Protein AF-A0A7S3GWE2-F1 (afdb_monomer_lite)

Organism: NCBI:txid89044

pLDDT: mean 80.28, std 21.65, range [28.97, 98.56]

InterPro domains:
  IPR007921 CHAP domain [PF05257] (100-178)
  IPR007921 CHAP domain [PS50911] (81-197)
  IPR038765 Papain-like cysteine peptidase superfamily [SSF54001] (75-182)
  IPR051705 Glutathionylspermidine Synthetase/Amidase [PTHR30094] (64-180)

Sequence (314 aa):
FDHIIFVIYRTMKFIFSTAVLSVLACSAVADDELTFAMPGVTDPSAVLYSNDMEMGAYNLSSCSGAPSCGTAMATYNGVSAKSNGKDQCTGSACGGSISTGLAYQCVELAQRYMHEKHGIAPIWHDNANMMCGSYPKGISKTSNPQPGDLWVRTSGTYGHVAVITAVHSDTVDVIEQNSSPSGRNTYTKSSAGCFLTAGGAPGPSGSCPNKGYYCGNDGLGKDANNLYYCSGSGASPSLHTDCGFTCTIMPHGQDDKCMSGTCSKVSTGNYCGDDKISGDAHTLYRCESSKPKGAKYCANGCHTASKGSNDYCN

Secondary structure (DSSP, 8-state):
-----------PPP-----------------------------TT-----S---BTTB-TTTTTTPPSTT-EEEEETTEEEE--GGGTTSS--TTEEETTEEET-HHHHHHHHHHHHH---S---S-TTTTTT---BTEEEESS--TTSEEEE--SSS-EEEEEEEE-SSEEEEE-SSS-TTSEEEEEGGG-SEEEEESS---TTT--SSSEEEETTTTS-S-TTEEEEE-STTPPPEEEEE-SSEEEPPSBTBPPEEEP---TT--SEEEETTTTS-S-TTEEEEEETTEEEEEEE-TT-EEPPPBTBPPEE-

Structure (mmCIF, N/CA/C/O backbone):
data_AF-A0A7S3GWE2-F1
#
_entry.id   AF-A0A7S3GWE2-F1
#
loop_
_atom_site.group_PDB
_atom_site.id
_atom_site.type_symbol
_atom_site.label_atom_id
_atom_site.label_alt_id
_atom_site.label_comp_id
_atom_site.label_asym_id
_atom_site.label_entity_id
_atom_site.label_seq_id
_atom_site.pdbx_PDB_ins_code
_atom_site.Cartn_x
_atom_site.Cartn_y
_atom_site.Cartn_z
_atom_site.occupancy
_atom_site.B_iso_or_equiv
_atom_site.auth_seq_id
_atom_site.auth_comp_id
_atom_site.auth_asym_id
_atom_site.auth_atom_id
_atom_site.pdbx_PDB_model_num
ATOM 1 N N . PHE A 1 1 ? -1.050 -21.013 -56.157 1.00 36.69 1 PHE A N 1
ATOM 2 C CA . PHE A 1 1 ? 0.380 -21.154 -56.468 1.00 36.69 1 PHE A CA 1
ATOM 3 C C . PHE A 1 1 ? 1.130 -20.298 -55.488 1.00 36.69 1 PHE A C 1
ATOM 5 O O . PHE A 1 1 ? 0.874 -19.104 -55.398 1.00 36.69 1 PHE A O 1
ATOM 12 N N . ASP A 1 2 ? 1.938 -20.964 -54.686 1.00 34.19 2 ASP A N 1
ATOM 13 C CA . ASP A 1 2 ? 2.298 -20.518 -53.351 1.00 34.19 2 ASP A CA 1
ATOM 14 C C . ASP A 1 2 ? 3.703 -19.923 -53.342 1.00 34.19 2 ASP A C 1
ATOM 16 O O . ASP A 1 2 ? 4.579 -20.357 -54.091 1.00 34.19 2 ASP A O 1
ATOM 20 N N . HIS A 1 3 ? 3.935 -18.958 -52.455 1.00 31.06 3 HIS A N 1
ATOM 21 C CA . HIS A 1 3 ? 5.274 -18.457 -52.168 1.00 31.06 3 HIS A CA 1
ATOM 22 C C . HIS A 1 3 ? 5.703 -18.889 -50.767 1.00 31.06 3 HIS A C 1
ATOM 24 O O . HIS A 1 3 ? 5.440 -18.213 -49.776 1.00 31.06 3 HIS A O 1
ATOM 30 N N . ILE A 1 4 ? 6.402 -20.024 -50.709 1.00 38.03 4 ILE A N 1
ATOM 31 C CA . ILE A 1 4 ? 7.190 -20.468 -49.557 1.00 38.03 4 ILE A CA 1
ATOM 32 C C . ILE A 1 4 ? 8.574 -20.872 -50.071 1.00 38.03 4 ILE A C 1
ATOM 34 O O . ILE A 1 4 ? 8.671 -21.780 -50.887 1.00 38.03 4 ILE A O 1
ATOM 38 N N . ILE A 1 5 ? 9.619 -20.210 -49.568 1.00 35.75 5 ILE A N 1
ATOM 39 C CA . ILE A 1 5 ? 11.013 -20.677 -49.421 1.00 35.75 5 ILE A CA 1
ATOM 40 C C . ILE A 1 5 ? 11.659 -19.666 -48.454 1.00 35.75 5 ILE A C 1
ATOM 42 O O . ILE A 1 5 ? 11.722 -18.476 -48.739 1.00 35.75 5 ILE A O 1
ATOM 46 N N . PHE A 1 6 ? 11.782 -20.017 -47.175 1.00 31.83 6 PHE A N 1
ATOM 47 C CA . PHE A 1 6 ? 12.938 -20.679 -46.550 1.00 31.83 6 PHE A CA 1
ATOM 48 C C . PHE A 1 6 ? 14.188 -19.794 -46.412 1.00 31.83 6 PHE A C 1
ATOM 50 O O . PHE A 1 6 ? 14.943 -19.580 -47.355 1.00 31.83 6 PHE A O 1
ATOM 57 N N . VAL A 1 7 ? 14.426 -19.348 -45.174 1.00 31.94 7 VAL A N 1
ATOM 58 C CA . VAL A 1 7 ? 15.667 -18.699 -44.729 1.00 31.94 7 VAL A CA 1
ATOM 59 C C . VAL A 1 7 ? 16.713 -19.774 -44.419 1.00 31.94 7 VAL A C 1
ATOM 61 O O . VAL A 1 7 ? 16.410 -20.748 -43.730 1.00 31.94 7 VAL A O 1
ATOM 64 N N . ILE A 1 8 ? 17.950 -19.581 -44.879 1.00 35.44 8 ILE A N 1
ATOM 65 C CA . ILE A 1 8 ? 19.098 -20.442 -44.554 1.00 35.44 8 ILE A CA 1
ATOM 66 C C . ILE A 1 8 ? 19.980 -19.730 -43.520 1.00 35.44 8 ILE A C 1
ATOM 68 O O . ILE A 1 8 ? 20.298 -18.554 -43.678 1.00 35.44 8 ILE A O 1
ATOM 72 N N . TYR A 1 9 ? 20.395 -20.448 -42.472 1.00 31.56 9 TYR A N 1
ATOM 73 C CA . TYR A 1 9 ? 21.258 -19.942 -41.399 1.00 31.56 9 TYR A CA 1
ATOM 74 C C . TYR A 1 9 ? 22.431 -20.893 -41.130 1.00 31.56 9 TYR A C 1
ATOM 76 O O . TYR A 1 9 ? 22.259 -22.110 -41.157 1.00 31.56 9 TYR A O 1
ATOM 84 N N . ARG A 1 10 ? 23.581 -20.312 -40.741 1.00 31.77 10 ARG A N 1
ATOM 85 C CA . ARG A 1 10 ? 24.871 -20.978 -40.430 1.00 31.77 10 ARG A CA 1
ATOM 86 C C . ARG A 1 10 ? 25.556 -21.601 -41.673 1.00 31.77 10 ARG A C 1
ATOM 88 O O . ARG A 1 10 ? 24.908 -21.926 -42.654 1.00 31.77 10 ARG A O 1
ATOM 95 N N . THR A 1 11 ? 26.883 -21.752 -41.730 1.00 30.94 11 THR A N 1
ATOM 96 C CA . THR A 1 11 ? 27.889 -21.726 -40.647 1.00 30.94 11 THR A CA 1
ATOM 97 C C . THR A 1 11 ? 29.192 -21.065 -41.113 1.00 30.94 11 THR A C 1
ATOM 99 O O . THR A 1 11 ? 29.721 -21.454 -42.149 1.00 30.94 11 THR A O 1
ATOM 102 N N . MET A 1 12 ? 29.774 -20.150 -40.327 1.00 31.42 12 MET A N 1
ATOM 103 C CA . MET A 1 12 ? 31.167 -19.716 -40.521 1.00 31.42 12 MET A CA 1
ATOM 104 C C . MET A 1 12 ? 32.110 -20.550 -39.648 1.00 31.42 12 MET A C 1
ATOM 106 O O . MET A 1 12 ? 31.946 -20.605 -38.431 1.00 31.42 12 MET A O 1
ATOM 110 N N . LYS A 1 13 ? 33.114 -21.180 -40.268 1.00 30.52 13 LYS A N 1
ATOM 111 C CA . LYS A 1 13 ? 34.284 -21.729 -39.570 1.00 30.52 13 LYS A CA 1
ATOM 112 C C . LYS A 1 13 ? 35.357 -20.645 -39.488 1.00 30.52 13 LYS A C 1
ATOM 114 O O . LYS A 1 13 ? 35.740 -20.107 -40.523 1.00 30.52 13 LYS A O 1
ATOM 119 N N . PHE A 1 14 ? 35.888 -20.387 -38.296 1.00 32.53 14 PHE A N 1
ATOM 120 C CA . PHE A 1 14 ? 37.182 -19.715 -38.173 1.00 32.53 14 PHE A CA 1
ATOM 121 C C . PHE A 1 14 ? 38.304 -20.709 -38.490 1.00 32.53 14 PHE A C 1
ATOM 123 O O . PHE A 1 14 ? 38.251 -21.867 -38.073 1.00 32.53 14 PHE A O 1
ATOM 130 N N . ILE A 1 15 ? 39.310 -20.252 -39.234 1.00 37.81 15 ILE A N 1
ATOM 131 C CA . ILE A 1 15 ? 40.527 -21.005 -39.548 1.00 37.81 15 ILE A CA 1
ATOM 132 C C . ILE A 1 15 ? 41.682 -20.336 -38.801 1.00 37.81 15 ILE A C 1
ATOM 134 O O . ILE A 1 15 ? 41.874 -19.127 -38.915 1.00 37.81 15 ILE A O 1
ATOM 138 N N . PHE A 1 16 ? 42.440 -21.120 -38.035 1.00 34.38 16 PHE A N 1
ATOM 139 C CA . PHE A 1 16 ? 43.694 -20.668 -37.434 1.00 34.38 16 PHE A CA 1
ATOM 140 C C . PHE A 1 16 ? 44.760 -20.471 -38.519 1.00 34.38 16 PHE A C 1
ATOM 142 O O . PHE A 1 16 ? 44.917 -21.322 -39.391 1.00 34.38 16 PHE A O 1
ATOM 149 N N . SER A 1 17 ? 45.547 -19.402 -38.404 1.00 35.12 17 SER A N 1
ATOM 150 C CA . SER A 1 17 ? 46.827 -19.265 -39.101 1.00 35.12 17 SER A CA 1
ATOM 151 C C . SER A 1 17 ? 47.869 -18.729 -38.123 1.00 35.12 17 SER A C 1
ATOM 153 O O . SER A 1 17 ? 47.639 -17.724 -37.452 1.00 35.12 17 SER A O 1
ATOM 155 N N . THR A 1 18 ? 48.987 -19.438 -37.997 1.00 37.91 18 THR A N 1
ATOM 156 C CA . THR A 1 18 ? 50.080 -19.150 -37.057 1.00 37.91 18 THR A CA 1
ATOM 157 C C . THR A 1 18 ? 51.234 -18.436 -37.758 1.00 37.91 18 THR A C 1
ATOM 159 O O . THR A 1 18 ? 51.665 -18.890 -38.816 1.00 37.91 18 THR A O 1
ATOM 162 N N . ALA A 1 19 ? 51.800 -17.398 -37.136 1.00 37.50 19 ALA A N 1
ATOM 163 C CA . ALA A 1 19 ? 53.034 -16.741 -37.578 1.00 37.50 19 ALA A CA 1
ATOM 164 C C . ALA A 1 19 ? 54.002 -16.549 -36.391 1.00 37.50 19 ALA A C 1
ATOM 166 O O . ALA A 1 19 ? 53.560 -16.362 -35.259 1.00 37.50 19 ALA A O 1
ATOM 167 N N . VAL A 1 20 ? 55.307 -16.695 -36.653 1.00 37.09 20 VAL A N 1
ATOM 168 C CA . VAL A 1 20 ? 56.388 -16.964 -35.676 1.00 37.09 20 VAL A CA 1
ATOM 169 C C . VAL A 1 20 ? 57.705 -16.382 -36.239 1.00 37.09 20 VAL A C 1
ATOM 171 O O . VAL A 1 20 ? 57.881 -16.399 -37.454 1.00 37.09 20 VAL A O 1
ATOM 174 N N . LEU A 1 21 ? 58.691 -15.884 -35.479 1.00 32.03 21 LEU A N 1
ATOM 175 C CA . LEU A 1 21 ? 58.824 -15.774 -34.014 1.00 32.03 21 LEU A CA 1
ATOM 176 C C . LEU A 1 21 ? 58.406 -14.353 -33.534 1.00 32.03 21 LEU A C 1
ATOM 178 O O . LEU A 1 21 ? 57.260 -14.018 -33.800 1.00 32.03 21 LEU A O 1
ATOM 182 N N . SER A 1 22 ? 59.145 -13.459 -32.855 1.00 34.16 22 SER A N 1
ATOM 183 C CA . SER A 1 22 ? 60.545 -13.345 -32.387 1.00 34.16 22 SER A CA 1
ATOM 184 C C . SER A 1 22 ? 60.616 -13.074 -30.868 1.00 34.16 22 SER A C 1
ATOM 186 O O . SER A 1 22 ? 59.592 -12.885 -30.216 1.00 34.16 22 SER A O 1
ATOM 188 N N . VAL A 1 23 ? 61.824 -13.077 -30.288 1.00 35.06 23 VAL A N 1
ATOM 189 C CA . VAL A 1 23 ? 62.088 -12.678 -28.891 1.00 35.06 23 VAL A CA 1
ATOM 190 C C . VAL A 1 23 ? 63.251 -11.690 -28.869 1.00 35.06 23 VAL A C 1
ATOM 192 O O . VAL A 1 23 ? 64.276 -11.941 -29.501 1.00 35.06 23 VAL A O 1
ATOM 195 N N . LEU A 1 24 ? 63.126 -10.620 -28.083 1.00 34.12 24 LEU A N 1
ATOM 196 C CA . LEU A 1 24 ? 64.266 -9.870 -27.562 1.00 34.12 24 LEU A CA 1
ATOM 197 C C . LEU A 1 24 ? 64.003 -9.574 -26.081 1.00 34.12 24 LEU A C 1
ATOM 199 O O . LEU A 1 24 ? 62.934 -9.078 -25.734 1.00 34.12 24 LEU A O 1
ATOM 203 N N . ALA A 1 25 ? 64.961 -9.899 -25.218 1.00 37.31 25 ALA A N 1
ATOM 204 C CA . ALA A 1 25 ? 64.885 -9.650 -23.783 1.00 37.31 25 ALA A CA 1
ATOM 205 C C . ALA A 1 25 ? 66.057 -8.762 -23.355 1.00 37.31 25 ALA A C 1
ATOM 207 O O . ALA A 1 25 ? 67.175 -8.941 -23.840 1.00 37.31 25 ALA A O 1
ATOM 208 N N . CYS A 1 26 ? 65.811 -7.841 -22.427 1.00 28.97 26 CYS A N 1
ATOM 209 C CA . CYS A 1 26 ? 66.858 -7.172 -21.662 1.00 28.97 26 CYS A CA 1
ATOM 210 C C . CYS A 1 26 ? 66.363 -6.916 -20.229 1.00 28.97 26 CYS A C 1
ATOM 212 O O . CYS A 1 26 ? 65.160 -6.963 -19.966 1.00 28.97 26 CYS A O 1
ATOM 214 N N . SER A 1 27 ? 67.303 -6.744 -19.305 1.00 32.72 27 SER A N 1
ATOM 215 C CA . SER A 1 27 ? 67.093 -6.927 -17.866 1.00 32.72 27 SER A CA 1
ATOM 216 C C . SER A 1 27 ? 66.437 -5.740 -17.153 1.00 32.72 27 SER A C 1
ATOM 218 O O . SER A 1 27 ? 66.438 -4.613 -17.641 1.00 32.72 27 SER A O 1
ATOM 220 N N . ALA A 1 28 ? 65.915 -6.011 -15.955 1.00 42.47 28 ALA A N 1
ATOM 221 C CA . ALA A 1 28 ? 65.334 -5.013 -15.063 1.00 42.47 28 ALA A CA 1
ATOM 222 C C . ALA A 1 28 ? 66.385 -4.119 -14.377 1.00 42.47 28 ALA A C 1
ATOM 224 O O . ALA A 1 28 ? 67.523 -4.534 -14.152 1.00 42.47 28 ALA A O 1
ATOM 225 N N . VAL A 1 29 ? 65.933 -2.938 -13.949 1.00 33.44 29 VAL A N 1
ATOM 226 C CA . VAL A 1 29 ? 66.517 -2.126 -12.869 1.00 33.44 29 VAL A CA 1
ATOM 227 C C . VAL A 1 29 ? 65.347 -1.608 -12.014 1.00 33.44 29 VAL A C 1
ATOM 229 O O . VAL A 1 29 ? 64.229 -1.511 -12.524 1.00 33.44 29 VAL A O 1
ATOM 232 N N . ALA A 1 30 ? 65.578 -1.336 -10.731 1.00 38.38 30 ALA A N 1
ATOM 233 C CA . ALA A 1 30 ? 64.580 -0.812 -9.793 1.00 38.38 30 ALA A CA 1
ATOM 234 C C . ALA A 1 30 ? 64.815 0.682 -9.491 1.00 38.38 30 ALA A C 1
ATOM 236 O O . ALA A 1 30 ? 65.892 1.180 -9.810 1.00 38.38 30 ALA A O 1
ATOM 237 N N . ASP A 1 31 ? 63.822 1.306 -8.841 1.00 37.19 31 ASP A N 1
ATOM 238 C CA . ASP A 1 31 ? 63.841 2.601 -8.127 1.00 37.19 31 ASP A CA 1
ATOM 239 C C . ASP A 1 31 ? 64.220 3.842 -8.984 1.00 37.19 31 ASP A C 1
ATOM 241 O O . ASP A 1 31 ? 65.202 3.861 -9.716 1.00 37.19 31 ASP A O 1
ATOM 245 N N . ASP A 1 32 ? 63.438 4.923 -9.028 1.00 32.28 32 ASP A N 1
ATOM 246 C CA . ASP A 1 32 ? 63.104 5.819 -7.906 1.00 32.28 32 ASP A CA 1
ATOM 247 C C . ASP A 1 32 ? 61.843 6.677 -8.227 1.00 32.28 32 ASP A C 1
ATOM 249 O O . ASP A 1 32 ? 61.269 6.577 -9.317 1.00 32.28 32 ASP A O 1
ATOM 253 N N . GLU A 1 33 ? 61.394 7.541 -7.310 1.00 47.00 33 GLU A N 1
ATOM 254 C CA . GLU A 1 33 ? 60.266 8.457 -7.540 1.00 47.00 33 GLU A CA 1
ATOM 255 C C . GLU A 1 33 ? 60.575 9.566 -8.561 1.00 47.00 33 GLU A C 1
ATOM 257 O O . GLU A 1 33 ? 61.569 10.286 -8.456 1.00 47.00 33 GLU A O 1
ATOM 262 N N . LEU A 1 34 ? 59.634 9.826 -9.482 1.00 30.20 34 LEU A N 1
ATOM 263 C CA . LEU A 1 34 ? 59.555 11.136 -10.135 1.00 30.20 34 LEU A CA 1
ATOM 264 C C . LEU A 1 34 ? 58.120 11.500 -10.539 1.00 30.20 34 LEU A C 1
ATOM 266 O O . LEU A 1 34 ? 57.594 11.076 -11.568 1.00 30.20 34 LEU A O 1
ATOM 270 N N . THR A 1 35 ? 57.476 12.334 -9.721 1.00 42.25 35 THR A N 1
ATOM 271 C CA . THR A 1 35 ? 56.152 12.898 -10.007 1.00 42.25 35 THR A CA 1
ATOM 272 C C . THR A 1 35 ? 56.231 13.914 -11.148 1.00 42.25 35 THR A C 1
ATOM 274 O O . THR A 1 35 ? 56.495 15.095 -10.914 1.00 42.25 35 THR A O 1
ATOM 277 N N . PHE A 1 36 ? 55.966 13.480 -12.382 1.00 32.09 36 PHE A N 1
ATOM 278 C CA . PHE A 1 36 ? 55.844 14.379 -13.531 1.00 32.09 36 PHE A CA 1
ATOM 279 C C . PHE A 1 36 ? 54.401 14.435 -14.046 1.00 32.09 36 PHE A C 1
ATOM 281 O O . PHE A 1 36 ? 53.937 13.555 -14.770 1.00 32.09 36 PHE A O 1
ATOM 288 N N . ALA A 1 37 ? 53.681 15.499 -13.690 1.00 41.41 37 ALA A N 1
ATOM 289 C CA . ALA A 1 37 ? 52.355 15.761 -14.236 1.00 41.41 37 ALA A CA 1
ATOM 290 C C . ALA A 1 37 ? 52.462 16.253 -15.691 1.00 41.41 37 ALA A C 1
ATOM 292 O O . ALA A 1 37 ? 53.008 17.326 -15.943 1.00 41.41 37 ALA A O 1
ATOM 293 N N . MET A 1 38 ? 51.897 15.503 -16.642 1.00 34.16 38 MET A N 1
ATOM 294 C CA . MET A 1 38 ? 51.633 15.993 -18.000 1.00 34.16 38 MET A CA 1
ATOM 295 C C . MET A 1 38 ? 50.120 16.097 -18.242 1.00 34.16 38 MET A C 1
ATOM 297 O O . MET A 1 38 ? 49.397 15.139 -17.963 1.00 34.16 38 MET A O 1
ATOM 301 N N . PRO A 1 39 ? 49.612 17.238 -18.741 1.00 43.12 39 PRO A N 1
ATOM 302 C CA . PRO A 1 39 ? 48.192 17.417 -19.011 1.00 43.12 39 PRO A CA 1
ATOM 303 C C . PRO A 1 39 ? 47.789 16.853 -20.382 1.00 43.12 39 PRO A C 1
ATOM 305 O O . PRO A 1 39 ? 48.561 16.895 -21.335 1.00 43.12 39 PRO A O 1
ATOM 308 N N . GLY A 1 40 ? 46.520 16.457 -20.515 1.00 45.56 40 GLY A N 1
ATOM 309 C CA . GLY A 1 40 ? 45.835 16.500 -21.812 1.00 45.56 40 GLY A CA 1
ATOM 310 C C . GLY A 1 40 ? 46.033 15.319 -22.767 1.00 45.56 40 GLY A C 1
ATOM 311 O O . GLY A 1 40 ? 46.256 15.541 -23.953 1.00 45.56 40 GLY A O 1
ATOM 312 N N . VAL A 1 41 ? 45.828 14.081 -22.304 1.00 35.22 41 VAL A N 1
ATOM 313 C CA . VAL A 1 41 ? 45.375 12.987 -23.188 1.00 35.22 41 VAL A CA 1
ATOM 314 C C . VAL A 1 41 ? 44.035 12.469 -22.671 1.00 35.22 41 VAL A C 1
ATOM 316 O O . VAL A 1 41 ? 43.973 11.604 -21.803 1.00 35.22 41 VAL A O 1
ATOM 319 N N . THR A 1 42 ? 42.944 13.043 -23.178 1.00 41.62 42 THR A N 1
ATOM 320 C CA . THR A 1 42 ? 41.584 12.553 -22.921 1.00 41.62 42 THR A CA 1
ATOM 321 C C . THR A 1 42 ? 41.314 11.340 -23.806 1.00 41.62 42 THR A C 1
ATOM 323 O O . THR A 1 42 ? 41.047 11.504 -24.996 1.00 41.62 42 THR A O 1
ATOM 326 N N . ASP A 1 43 ? 41.388 10.137 -23.238 1.00 38.53 43 ASP A N 1
ATOM 327 C CA . ASP A 1 43 ? 40.978 8.907 -23.920 1.00 38.53 43 ASP A CA 1
ATOM 328 C C . ASP A 1 43 ? 39.466 8.942 -24.240 1.00 38.53 43 ASP A C 1
ATOM 330 O O . ASP A 1 43 ? 38.655 8.954 -23.309 1.00 38.53 43 ASP A O 1
ATOM 334 N N . PRO A 1 44 ? 39.047 8.927 -25.524 1.00 43.41 44 PRO A N 1
ATOM 335 C CA . PRO A 1 44 ? 37.631 8.874 -25.894 1.00 43.41 44 PRO A CA 1
ATOM 336 C C . PRO A 1 44 ? 36.973 7.517 -25.587 1.00 43.41 44 PRO A C 1
ATOM 338 O O . PRO A 1 44 ? 35.753 7.395 -25.675 1.00 43.41 44 PRO A O 1
ATOM 341 N N . SER A 1 45 ? 37.769 6.495 -25.250 1.00 38.84 45 SER A N 1
ATOM 342 C CA . SER A 1 45 ? 37.312 5.138 -24.920 1.00 38.84 45 SER A CA 1
ATOM 343 C C . SER A 1 45 ? 36.756 5.033 -23.499 1.00 38.84 45 SER A C 1
ATOM 345 O O . SER A 1 45 ? 36.037 4.079 -23.194 1.00 38.84 45 SER A O 1
ATOM 347 N N . ALA A 1 46 ? 36.993 6.047 -22.658 1.00 38.41 46 ALA A N 1
ATOM 348 C CA . ALA A 1 46 ? 36.204 6.314 -21.462 1.00 38.41 46 ALA A CA 1
ATOM 349 C C . ALA A 1 46 ? 34.799 6.809 -21.855 1.00 38.41 46 ALA A C 1
ATOM 351 O O . ALA A 1 46 ? 34.396 7.933 -21.545 1.00 38.41 46 ALA A O 1
ATOM 352 N N . VAL A 1 47 ? 34.039 5.947 -22.541 1.00 37.84 47 VAL A N 1
ATOM 353 C CA . VAL A 1 47 ? 32.603 6.120 -22.748 1.00 37.84 47 VAL A CA 1
ATOM 354 C C . VAL A 1 47 ? 31.973 6.162 -21.368 1.00 37.84 47 VAL A C 1
ATOM 356 O O . VAL A 1 47 ? 31.814 5.140 -20.698 1.00 37.84 47 VAL A O 1
ATOM 359 N N . LEU A 1 48 ? 31.639 7.378 -20.943 1.00 36.34 48 LEU A N 1
ATOM 360 C CA . LEU A 1 48 ? 30.817 7.631 -19.779 1.00 36.34 48 LEU A CA 1
ATOM 361 C C . LEU A 1 48 ? 29.496 6.892 -19.999 1.00 36.34 48 LEU A C 1
ATOM 363 O O . LEU A 1 48 ? 28.623 7.373 -20.721 1.00 36.34 48 LEU A O 1
ATOM 367 N N . TYR A 1 49 ? 29.356 5.723 -19.371 1.00 34.97 49 TYR A N 1
ATOM 368 C CA . TYR A 1 49 ? 28.051 5.140 -19.096 1.00 34.97 49 TYR A CA 1
ATOM 369 C C . TYR A 1 49 ? 27.346 6.119 -18.171 1.00 34.97 49 TYR A C 1
ATOM 371 O O . TYR A 1 49 ? 27.523 6.093 -16.952 1.00 34.97 49 TYR A O 1
ATOM 379 N N . SER A 1 50 ? 26.621 7.048 -18.783 1.00 42.97 50 SER A N 1
ATOM 380 C CA . SER A 1 50 ? 25.872 8.053 -18.069 1.00 42.97 50 SER A CA 1
ATOM 381 C C . SER A 1 50 ? 24.906 7.353 -17.121 1.00 42.97 50 SER A C 1
ATOM 383 O O . SER A 1 50 ? 24.089 6.520 -17.521 1.00 42.97 50 SER A O 1
ATOM 385 N N . ASN A 1 51 ? 25.007 7.740 -15.853 1.00 44.97 51 ASN A N 1
ATOM 386 C CA . ASN A 1 51 ? 23.881 8.190 -15.035 1.00 44.97 51 ASN A CA 1
ATOM 387 C C . ASN A 1 51 ? 22.569 8.311 -15.847 1.00 44.97 51 ASN A C 1
ATOM 389 O O . ASN A 1 51 ? 22.612 8.887 -16.931 1.00 44.97 51 ASN A O 1
ATOM 393 N N . ASP A 1 52 ? 21.463 7.784 -15.300 1.00 49.56 52 ASP A N 1
ATOM 394 C CA . ASP A 1 52 ? 20.039 8.085 -15.620 1.00 49.56 52 ASP A CA 1
ATOM 395 C C . ASP A 1 52 ? 19.104 6.856 -15.550 1.00 49.56 52 ASP A C 1
ATOM 397 O O . ASP A 1 52 ? 17.893 6.973 -15.742 1.00 49.56 52 ASP A O 1
ATOM 401 N N . MET A 1 53 ? 19.599 5.682 -15.129 1.00 58.81 53 MET A N 1
ATOM 402 C CA . MET A 1 53 ? 18.736 4.725 -14.415 1.00 58.81 53 MET A CA 1
ATOM 403 C C . MET A 1 53 ? 18.440 5.248 -13.001 1.00 58.81 53 MET A C 1
ATOM 405 O O . MET A 1 53 ? 19.059 4.844 -12.016 1.00 58.81 53 MET A O 1
ATOM 409 N N . GLU A 1 54 ? 17.491 6.178 -12.931 1.00 75.56 54 GLU A N 1
ATOM 410 C CA . GLU A 1 54 ? 16.843 6.611 -11.698 1.00 75.56 54 GLU A CA 1
ATOM 411 C C . GLU A 1 54 ? 15.622 5.716 -11.423 1.00 75.56 54 GLU A C 1
ATOM 413 O O . GLU A 1 54 ? 14.662 5.696 -12.193 1.00 75.56 54 GLU A O 1
ATOM 418 N N . MET A 1 55 ? 15.655 4.984 -10.310 1.00 79.38 55 MET A N 1
ATOM 419 C CA . MET A 1 55 ? 14.504 4.287 -9.743 1.00 79.38 55 MET A CA 1
ATOM 420 C C . MET A 1 55 ? 14.024 5.069 -8.519 1.00 79.38 55 MET A C 1
ATOM 422 O O . MET A 1 55 ? 14.711 5.151 -7.498 1.00 79.38 55 MET A O 1
ATOM 426 N N . GLY A 1 56 ? 12.836 5.660 -8.612 1.00 78.19 56 GLY A N 1
ATOM 427 C CA . GLY A 1 56 ? 12.249 6.465 -7.540 1.00 78.19 56 GLY A CA 1
ATOM 428 C C . GLY A 1 56 ? 12.896 7.836 -7.428 1.00 78.19 56 GLY A C 1
ATOM 429 O O . GLY A 1 56 ? 12.566 8.703 -8.230 1.00 78.19 56 GLY A O 1
ATOM 430 N N . ALA A 1 57 ? 13.780 8.019 -6.447 1.00 77.25 57 ALA A N 1
ATOM 431 C CA . ALA A 1 57 ? 14.705 9.159 -6.336 1.00 77.25 57 ALA A CA 1
ATOM 432 C C . ALA A 1 57 ? 16.182 8.711 -6.262 1.00 77.25 57 ALA A C 1
ATOM 434 O O . ALA A 1 57 ? 17.055 9.485 -5.874 1.00 77.25 57 ALA A O 1
ATOM 435 N N . TYR A 1 58 ? 16.463 7.440 -6.567 1.00 83.25 58 TYR A N 1
ATOM 436 C CA . TYR A 1 58 ? 17.762 6.812 -6.343 1.00 83.25 58 TYR A CA 1
ATOM 437 C C . TYR A 1 58 ? 18.359 6.260 -7.640 1.00 83.25 58 TYR A C 1
ATOM 439 O O . TYR A 1 58 ? 17.650 5.824 -8.542 1.00 83.25 58 TYR A O 1
ATOM 447 N N . ASN A 1 59 ? 19.686 6.237 -7.710 1.00 78.69 59 ASN A N 1
ATOM 448 C CA . ASN A 1 59 ? 20.471 5.703 -8.820 1.00 78.69 59 ASN A CA 1
ATOM 449 C C . ASN A 1 59 ? 21.509 4.686 -8.311 1.00 78.69 59 ASN A C 1
ATOM 451 O O . ASN A 1 59 ? 21.707 4.539 -7.105 1.00 78.69 59 ASN A O 1
ATOM 455 N N . LEU A 1 60 ? 22.197 3.999 -9.226 1.00 75.94 60 L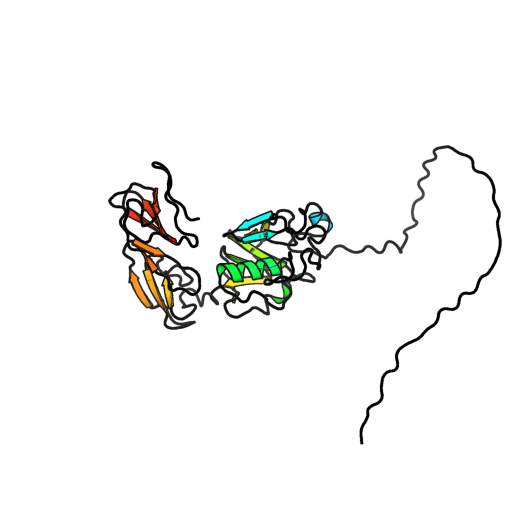EU A N 1
ATOM 456 C CA . LEU A 1 60 ? 23.074 2.865 -8.907 1.00 75.94 60 LEU A CA 1
ATOM 457 C C . LEU A 1 60 ? 24.112 3.141 -7.795 1.00 75.94 60 LEU A C 1
ATOM 459 O O . LEU A 1 60 ? 24.330 2.287 -6.939 1.00 75.94 60 LEU A O 1
ATOM 463 N N . SER A 1 61 ? 24.722 4.331 -7.760 1.00 75.94 61 SER A N 1
ATOM 464 C CA . SER A 1 61 ? 25.700 4.691 -6.721 1.00 75.94 61 SER A CA 1
ATOM 465 C C . SER A 1 61 ? 25.042 4.913 -5.355 1.00 75.94 61 SER A C 1
ATOM 467 O O . SER A 1 61 ? 25.575 4.475 -4.333 1.00 75.94 61 SER A O 1
ATOM 469 N N . SER A 1 62 ? 23.842 5.498 -5.341 1.00 80.94 62 SER A N 1
ATOM 470 C CA . SER A 1 62 ? 23.032 5.747 -4.141 1.00 80.94 62 SER A CA 1
ATOM 471 C C . SER A 1 62 ? 22.421 4.471 -3.539 1.00 80.94 62 SER A C 1
ATOM 473 O O . SER A 1 62 ? 21.987 4.480 -2.388 1.00 80.94 62 SER A O 1
ATOM 475 N N . CYS A 1 63 ? 22.396 3.367 -4.294 1.00 83.75 63 CYS A N 1
ATOM 476 C CA . CYS A 1 63 ? 21.796 2.089 -3.884 1.00 83.75 63 CYS A CA 1
ATOM 477 C C . CYS A 1 63 ? 22.815 1.043 -3.403 1.00 83.75 63 CYS A C 1
ATOM 479 O O . CYS A 1 63 ? 22.434 -0.044 -2.973 1.00 83.75 63 CYS A O 1
ATOM 481 N N . SER A 1 64 ? 24.105 1.393 -3.403 1.00 76.94 64 SER A N 1
ATOM 482 C CA . SER A 1 64 ? 25.228 0.547 -2.969 1.00 76.94 64 SER A CA 1
ATOM 483 C C . SER A 1 64 ? 25.124 0.011 -1.529 1.00 76.94 64 SER A C 1
ATOM 485 O O . SER A 1 64 ? 25.708 -1.025 -1.223 1.00 76.94 64 SER A O 1
ATOM 487 N N . GLY A 1 65 ? 24.357 0.673 -0.654 1.00 84.00 65 GLY A N 1
ATOM 488 C CA . GLY A 1 65 ? 24.089 0.240 0.724 1.00 84.00 65 GLY A CA 1
ATOM 489 C C . GLY A 1 65 ? 22.923 -0.746 0.902 1.00 84.00 65 GLY A C 1
ATOM 490 O O . GLY A 1 65 ? 22.494 -0.959 2.034 1.00 84.00 65 GLY A O 1
ATOM 491 N N . ALA A 1 66 ? 22.354 -1.299 -0.175 1.00 90.12 66 ALA A N 1
ATOM 492 C CA . ALA A 1 66 ? 21.204 -2.202 -0.094 1.00 90.12 66 ALA A CA 1
ATOM 493 C C . ALA A 1 66 ? 21.527 -3.516 0.663 1.00 90.12 66 ALA A C 1
ATOM 495 O O . ALA A 1 66 ? 22.548 -4.150 0.381 1.00 90.12 66 ALA A O 1
ATOM 496 N N . PRO A 1 67 ? 20.653 -3.988 1.579 1.00 95.44 67 PRO A N 1
ATOM 497 C CA . PRO A 1 67 ? 20.792 -5.301 2.217 1.00 95.44 67 PRO A CA 1
ATOM 498 C C . PRO A 1 67 ? 20.810 -6.459 1.207 1.00 95.44 67 PRO A C 1
ATOM 500 O O . PRO A 1 67 ? 20.399 -6.298 0.060 1.00 95.44 67 PRO A O 1
ATOM 503 N N . SER A 1 68 ? 21.203 -7.665 1.627 1.00 97.06 68 SER A N 1
ATOM 504 C CA . SER A 1 68 ? 21.154 -8.867 0.775 1.00 97.06 68 SER A CA 1
ATOM 505 C C . SER A 1 68 ? 19.767 -9.117 0.157 1.00 97.06 68 SER A C 1
ATOM 507 O O . SER A 1 68 ? 18.742 -8.804 0.763 1.00 97.06 68 SER A O 1
ATOM 509 N N . CYS A 1 69 ? 19.733 -9.715 -1.040 1.00 97.69 69 CYS A N 1
ATOM 510 C CA . CYS A 1 69 ? 18.498 -10.023 -1.772 1.00 97.69 69 CYS A CA 1
ATOM 511 C C . CYS A 1 69 ? 17.440 -10.703 -0.881 1.00 97.69 69 CYS A C 1
ATOM 513 O O . CYS A 1 69 ? 17.725 -11.699 -0.218 1.00 97.69 69 CYS A O 1
ATOM 515 N N . GLY A 1 70 ? 16.214 -10.174 -0.872 1.00 97.31 70 GLY A N 1
ATOM 516 C CA . GLY A 1 70 ? 15.085 -10.722 -0.115 1.00 97.31 70 GLY A CA 1
ATOM 517 C C . GLY A 1 70 ? 15.016 -10.335 1.365 1.00 97.31 70 GLY A C 1
ATOM 518 O O . GLY A 1 70 ? 13.970 -10.558 1.978 1.00 97.31 70 GLY A O 1
ATOM 519 N N . THR A 1 71 ? 16.056 -9.708 1.927 1.00 98.12 71 THR A N 1
ATOM 520 C CA . THR A 1 71 ? 16.023 -9.130 3.280 1.00 98.12 71 THR A CA 1
ATOM 521 C C . THR A 1 71 ? 14.946 -8.053 3.365 1.00 98.12 71 THR A C 1
ATOM 523 O O . THR A 1 71 ? 14.902 -7.153 2.527 1.00 98.12 71 THR A O 1
ATOM 526 N N . ALA A 1 72 ? 14.080 -8.130 4.377 1.00 97.38 72 ALA A N 1
ATOM 527 C CA . ALA A 1 72 ? 13.073 -7.105 4.636 1.00 97.38 72 ALA A CA 1
ATOM 528 C C . ALA A 1 72 ? 13.748 -5.800 5.090 1.00 97.38 72 ALA A C 1
ATOM 530 O O . ALA A 1 72 ? 14.555 -5.809 6.016 1.00 97.38 72 ALA A O 1
ATOM 531 N N . MET A 1 73 ? 13.410 -4.694 4.428 1.00 96.75 73 MET A N 1
ATOM 532 C CA . MET A 1 73 ? 13.938 -3.354 4.713 1.00 96.75 73 MET A CA 1
ATOM 533 C C . MET A 1 73 ? 12.914 -2.521 5.498 1.00 96.75 73 MET A C 1
ATOM 535 O O . MET A 1 73 ? 13.251 -1.837 6.461 1.00 96.75 73 MET A O 1
ATOM 539 N N . ALA A 1 74 ? 11.638 -2.629 5.115 1.00 95.88 74 ALA A N 1
ATOM 540 C CA . ALA A 1 74 ? 10.523 -1.922 5.731 1.00 95.88 74 ALA A CA 1
ATOM 541 C C . ALA A 1 74 ? 9.236 -2.753 5.671 1.00 95.88 74 ALA A C 1
ATOM 543 O O . ALA A 1 74 ? 9.107 -3.646 4.837 1.00 95.88 74 ALA A O 1
ATOM 544 N N . THR A 1 75 ? 8.260 -2.420 6.518 1.00 90.31 75 THR A N 1
ATOM 545 C CA . THR A 1 75 ? 6.945 -3.077 6.565 1.00 90.31 75 THR A CA 1
ATOM 546 C C . THR A 1 75 ? 5.836 -2.037 6.727 1.00 90.31 75 THR A C 1
ATOM 548 O O . THR A 1 75 ? 6.023 -1.027 7.416 1.00 90.31 75 THR A O 1
ATOM 551 N N . TYR A 1 76 ? 4.685 -2.296 6.101 1.00 85.62 76 TYR A N 1
ATOM 552 C CA . TYR A 1 76 ? 3.437 -1.543 6.248 1.00 85.62 76 TYR A CA 1
ATOM 553 C C . TYR A 1 76 ? 2.232 -2.486 6.099 1.00 85.62 76 TYR A C 1
ATOM 555 O O . TYR A 1 76 ? 2.205 -3.310 5.189 1.00 85.62 76 TYR A O 1
ATOM 563 N N . ASN A 1 77 ? 1.254 -2.411 7.011 1.00 80.62 77 ASN A N 1
ATOM 564 C CA . ASN A 1 77 ? 0.068 -3.291 7.053 1.00 80.62 77 ASN A CA 1
ATOM 565 C C . ASN A 1 77 ? 0.380 -4.804 6.907 1.00 80.62 77 ASN A C 1
ATOM 567 O O . ASN A 1 77 ? -0.364 -5.559 6.280 1.00 80.62 77 ASN A O 1
ATOM 571 N N . GLY A 1 78 ? 1.515 -5.245 7.463 1.00 78.00 78 GLY A N 1
ATOM 572 C CA . GLY A 1 78 ? 2.023 -6.621 7.366 1.00 78.00 78 GLY A CA 1
ATOM 573 C C . GLY A 1 78 ? 2.777 -6.958 6.070 1.00 78.00 78 GLY A C 1
ATOM 574 O O . GLY A 1 78 ? 3.462 -7.975 6.028 1.00 78.00 78 GLY A O 1
ATOM 575 N N . VAL A 1 79 ? 2.728 -6.107 5.039 1.00 88.62 79 VAL A N 1
ATOM 576 C CA . VAL A 1 79 ? 3.496 -6.290 3.796 1.00 88.62 79 VAL A CA 1
ATOM 577 C C . VAL A 1 79 ? 4.903 -5.749 3.983 1.00 88.62 79 VAL A C 1
ATOM 579 O O . VAL A 1 79 ? 5.082 -4.568 4.284 1.00 88.62 79 VAL A O 1
ATOM 582 N N . SER A 1 80 ? 5.911 -6.591 3.764 1.00 95.62 80 SER A N 1
ATOM 583 C CA . SER A 1 80 ? 7.309 -6.157 3.781 1.00 95.62 80 SER A CA 1
ATOM 584 C C . SER A 1 80 ? 7.811 -5.784 2.389 1.00 95.62 80 SER A C 1
ATOM 586 O O . SER A 1 80 ? 7.669 -6.557 1.436 1.00 95.62 80 SER A O 1
ATOM 588 N N . ALA A 1 81 ? 8.459 -4.626 2.301 1.00 98.12 81 ALA A N 1
ATOM 589 C CA . ALA A 1 81 ? 9.372 -4.276 1.228 1.00 98.12 81 ALA A CA 1
ATOM 590 C C . ALA A 1 81 ? 10.716 -4.981 1.460 1.00 98.12 81 ALA A C 1
ATOM 592 O O . ALA A 1 81 ? 11.295 -4.905 2.548 1.00 98.12 81 ALA A O 1
ATOM 593 N N . LYS A 1 82 ? 11.198 -5.691 0.442 1.00 98.19 82 LYS A N 1
ATOM 594 C CA . LYS A 1 82 ? 12.418 -6.499 0.457 1.00 98.19 82 LYS A CA 1
ATOM 595 C C . LYS A 1 82 ? 13.475 -5.924 -0.481 1.00 98.19 82 LYS A C 1
ATOM 597 O O . LYS A 1 82 ? 13.149 -5.384 -1.535 1.00 98.19 82 LYS A O 1
ATOM 602 N N . SER A 1 83 ? 14.740 -6.068 -0.104 1.00 97.88 83 SER A N 1
ATOM 603 C CA . SER A 1 83 ? 15.873 -5.608 -0.907 1.00 97.88 83 SER A CA 1
ATOM 604 C C . SER A 1 83 ? 16.001 -6.397 -2.211 1.00 97.88 83 SER A C 1
ATOM 606 O O . SER A 1 83 ? 15.934 -7.630 -2.203 1.00 97.88 83 SER A O 1
ATOM 608 N N . ASN A 1 84 ? 16.281 -5.695 -3.311 1.00 97.38 84 ASN A N 1
ATOM 609 C CA . ASN A 1 84 ? 16.702 -6.293 -4.578 1.00 97.38 84 ASN A CA 1
ATOM 610 C C . ASN A 1 84 ? 18.224 -6.593 -4.599 1.00 97.38 84 ASN A C 1
ATOM 612 O O . ASN A 1 84 ? 18.789 -6.959 -5.627 1.00 97.38 84 ASN A O 1
ATOM 616 N N . GLY A 1 85 ? 18.914 -6.460 -3.460 1.00 94.69 85 GLY A N 1
ATOM 617 C CA . GLY A 1 85 ? 20.324 -6.818 -3.296 1.00 94.69 85 GLY A CA 1
ATOM 618 C C . GLY A 1 85 ? 21.256 -6.000 -4.187 1.00 94.69 85 GLY A C 1
ATOM 619 O O . GLY A 1 85 ? 21.071 -4.801 -4.370 1.00 94.69 85 GLY A O 1
ATOM 620 N N . LYS A 1 86 ? 22.235 -6.674 -4.801 1.00 92.00 86 LYS A N 1
ATOM 621 C CA . LYS A 1 86 ? 23.139 -6.082 -5.805 1.00 92.00 86 LYS A CA 1
ATOM 622 C C . LYS A 1 86 ? 22.427 -5.523 -7.049 1.00 92.00 86 LYS A C 1
ATOM 624 O O . LYS A 1 86 ? 23.050 -4.813 -7.826 1.00 92.00 86 LYS A O 1
ATOM 629 N N . ASP A 1 87 ? 21.162 -5.888 -7.259 1.00 92.94 87 ASP A N 1
ATOM 630 C CA . ASP A 1 87 ? 20.343 -5.470 -8.397 1.00 92.94 87 ASP A CA 1
ATOM 631 C C . ASP A 1 87 ? 19.416 -4.288 -8.029 1.00 92.94 87 ASP A C 1
ATOM 633 O O . ASP A 1 87 ? 18.605 -3.861 -8.852 1.00 92.94 87 ASP A O 1
ATOM 637 N N . GLN A 1 88 ? 19.536 -3.730 -6.815 1.00 93.75 88 GLN A N 1
ATOM 638 C CA . GLN A 1 88 ? 18.821 -2.525 -6.383 1.00 93.75 88 GLN A CA 1
ATOM 639 C C . GLN A 1 88 ? 19.116 -1.341 -7.322 1.00 93.75 88 GLN A C 1
ATOM 641 O O . GLN A 1 88 ? 20.267 -1.049 -7.640 1.00 93.75 88 GLN A O 1
ATOM 646 N N . CYS A 1 89 ? 18.057 -0.647 -7.743 1.00 91.62 89 CYS A N 1
ATOM 647 C CA . CYS A 1 89 ? 18.085 0.472 -8.690 1.00 91.62 89 CYS A CA 1
ATOM 648 C C . CYS A 1 89 ? 18.503 0.083 -10.118 1.00 91.62 89 CYS A C 1
ATOM 650 O O . CYS A 1 89 ? 18.989 0.911 -10.886 1.00 91.62 89 CYS A O 1
ATOM 652 N N . THR A 1 90 ? 18.257 -1.176 -10.499 1.00 90.38 90 THR A N 1
ATOM 653 C CA . THR A 1 90 ? 18.439 -1.692 -11.867 1.00 90.38 90 THR A CA 1
ATOM 654 C C . THR A 1 90 ? 17.127 -2.229 -12.446 1.00 90.38 90 THR A C 1
ATOM 656 O O . THR A 1 90 ? 16.153 -2.439 -11.724 1.00 90.38 90 THR A O 1
ATOM 659 N N . GLY A 1 91 ? 17.099 -2.516 -13.751 1.00 89.31 91 GLY A N 1
ATOM 660 C CA . GLY A 1 91 ? 15.999 -3.253 -14.390 1.00 89.31 91 GLY A CA 1
ATOM 661 C C . GLY A 1 91 ? 15.974 -4.762 -14.081 1.00 89.31 91 GLY A C 1
ATOM 662 O O . GLY A 1 91 ? 15.106 -5.466 -14.592 1.00 89.31 91 GLY A O 1
ATOM 663 N N . SER A 1 92 ? 16.910 -5.271 -13.270 1.00 92.62 92 SER A N 1
ATOM 664 C CA . SER A 1 92 ? 17.052 -6.693 -12.923 1.00 92.62 92 SER A CA 1
ATOM 665 C C . SER A 1 92 ? 16.284 -7.067 -11.647 1.00 92.62 92 SER A C 1
ATOM 667 O O . SER A 1 92 ? 15.819 -6.206 -10.898 1.00 92.62 92 SER A O 1
ATOM 669 N N . ALA A 1 93 ? 16.130 -8.367 -11.395 1.00 96.00 93 ALA A N 1
ATOM 670 C CA . ALA A 1 93 ? 15.337 -8.911 -10.294 1.00 96.00 93 ALA A CA 1
ATOM 671 C C . ALA A 1 93 ? 16.095 -10.065 -9.617 1.00 96.00 93 ALA A C 1
ATOM 673 O O . ALA A 1 93 ? 16.246 -11.1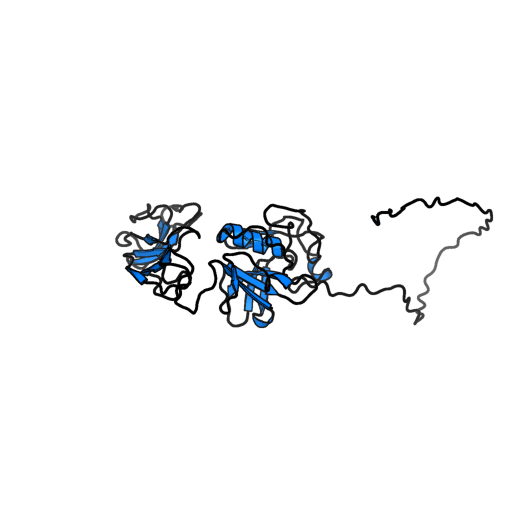39 -10.201 1.00 96.00 93 ALA A O 1
ATOM 674 N N . CYS A 1 94 ? 16.608 -9.841 -8.404 1.00 96.88 94 CYS A N 1
ATOM 675 C CA . CYS A 1 94 ? 17.549 -10.763 -7.755 1.00 96.88 94 CYS A CA 1
ATOM 676 C C . CYS A 1 94 ? 16.923 -12.094 -7.294 1.00 96.88 94 CYS A C 1
ATOM 678 O O . CYS A 1 94 ? 17.634 -13.081 -7.115 1.00 96.88 94 CYS A O 1
ATOM 680 N N . GLY A 1 95 ? 15.602 -12.123 -7.092 1.00 95.00 95 GLY A N 1
ATOM 681 C CA . GLY A 1 95 ? 14.820 -13.282 -6.656 1.00 95.00 95 GLY A CA 1
ATOM 682 C C . GLY A 1 95 ? 14.048 -13.989 -7.777 1.00 95.00 95 GLY A C 1
ATOM 683 O O . GLY A 1 95 ? 13.329 -14.945 -7.495 1.00 95.00 95 GLY A O 1
ATOM 684 N N . GLY A 1 96 ? 14.176 -13.543 -9.032 1.00 95.81 96 GLY A N 1
ATOM 685 C CA . GLY A 1 96 ? 13.488 -14.142 -10.180 1.00 95.81 96 GLY A CA 1
ATOM 686 C C . GLY A 1 96 ? 11.983 -13.846 -10.235 1.00 95.81 96 GLY A C 1
ATOM 687 O O . GLY A 1 96 ? 11.516 -12.832 -9.722 1.00 95.81 96 GLY A O 1
ATOM 688 N N . SER A 1 97 ? 11.219 -14.713 -10.904 1.00 96.62 97 SER A N 1
ATOM 689 C CA . SER A 1 97 ? 9.763 -14.567 -11.053 1.00 96.62 97 SER A CA 1
ATOM 690 C C . SER A 1 97 ? 9.010 -15.307 -9.945 1.00 96.62 97 SER A C 1
ATOM 692 O O . SER A 1 97 ? 9.284 -16.479 -9.685 1.00 96.62 97 SER A O 1
ATOM 694 N N . ILE A 1 98 ? 8.049 -14.628 -9.319 1.00 95.38 98 ILE A N 1
ATOM 695 C CA . ILE A 1 98 ? 7.154 -15.148 -8.280 1.00 95.38 98 ILE A CA 1
ATOM 696 C C . ILE A 1 98 ? 5.691 -14.812 -8.613 1.00 95.38 98 ILE A C 1
ATOM 698 O O . ILE A 1 98 ? 5.403 -14.083 -9.562 1.00 95.38 98 ILE A O 1
ATOM 702 N N . SER A 1 99 ? 4.744 -15.325 -7.823 1.00 95.50 99 SER A N 1
ATOM 703 C CA . SER A 1 99 ? 3.297 -15.143 -8.039 1.00 95.50 99 SER A CA 1
ATOM 704 C C . SER A 1 99 ? 2.827 -13.683 -8.095 1.00 95.50 99 SER A C 1
ATOM 706 O O . SER A 1 99 ? 1.764 -13.428 -8.653 1.00 95.50 99 SER A O 1
ATOM 708 N N . THR A 1 100 ? 3.605 -12.749 -7.541 1.00 95.38 100 THR A N 1
ATOM 709 C CA . THR A 1 100 ? 3.330 -11.303 -7.479 1.00 95.38 100 THR A CA 1
ATOM 710 C C . THR A 1 100 ? 4.265 -10.446 -8.341 1.00 95.38 100 THR A C 1
ATOM 712 O O . THR A 1 100 ? 4.291 -9.226 -8.185 1.00 95.38 100 THR A O 1
ATOM 715 N N . GLY A 1 101 ? 5.042 -11.048 -9.251 1.00 95.88 101 GLY A N 1
ATOM 716 C CA . GLY A 1 101 ? 5.895 -10.340 -10.213 1.00 95.88 101 GLY A CA 1
ATOM 717 C C . GLY A 1 101 ? 7.374 -10.715 -10.126 1.00 95.88 101 GLY A C 1
ATOM 718 O O . GLY A 1 101 ? 7.728 -11.834 -9.762 1.00 95.88 101 GLY A O 1
ATOM 719 N N . LEU A 1 102 ? 8.253 -9.778 -10.486 1.00 97.00 102 LEU A N 1
ATOM 720 C CA . LEU A 1 102 ? 9.704 -9.973 -10.458 1.00 97.00 102 LEU A CA 1
ATOM 721 C C . LEU A 1 102 ? 10.287 -9.569 -9.094 1.00 97.00 102 LEU A C 1
ATOM 723 O O . LEU A 1 102 ? 10.357 -8.387 -8.757 1.00 97.00 102 LEU A O 1
ATOM 727 N N . ALA A 1 103 ? 10.719 -10.549 -8.304 1.00 96.69 103 ALA A N 1
ATOM 728 C CA . ALA A 1 103 ? 11.301 -10.352 -6.981 1.00 96.69 103 ALA A CA 1
ATOM 729 C C . ALA A 1 103 ? 12.705 -9.707 -7.079 1.00 96.69 103 ALA A C 1
ATOM 731 O O . ALA A 1 103 ? 13.593 -10.281 -7.701 1.00 96.69 103 ALA A O 1
ATOM 732 N N . TYR A 1 104 ? 13.006 -8.548 -6.489 1.00 97.25 104 TYR A N 1
ATOM 733 C CA . TYR A 1 104 ? 12.170 -7.681 -5.649 1.00 97.25 104 TYR A CA 1
ATOM 734 C C . TYR A 1 104 ? 12.123 -6.270 -6.240 1.00 97.25 104 TYR A C 1
ATOM 736 O O . TYR A 1 104 ? 12.752 -5.337 -5.748 1.00 97.25 104 TYR A O 1
ATOM 744 N N . GLN A 1 105 ? 11.386 -6.125 -7.340 1.00 97.06 105 GLN A N 1
ATOM 745 C CA . GLN A 1 105 ? 11.195 -4.854 -8.035 1.00 97.06 105 GLN A CA 1
ATOM 746 C C . GLN A 1 105 ? 10.095 -3.993 -7.396 1.00 97.06 105 GLN A C 1
ATOM 748 O O . GLN A 1 105 ? 9.311 -4.453 -6.565 1.00 97.06 105 GLN A O 1
ATOM 753 N N . CYS A 1 106 ? 10.028 -2.722 -7.791 1.00 97.75 106 CYS A N 1
ATOM 754 C CA . CYS A 1 106 ? 9.012 -1.775 -7.332 1.00 97.75 106 CYS A CA 1
ATOM 755 C C . CYS A 1 106 ? 7.585 -2.230 -7.686 1.00 97.75 106 CYS A C 1
ATOM 757 O O . CYS A 1 106 ? 6.717 -2.283 -6.814 1.00 97.75 106 CYS A O 1
ATOM 759 N N . VAL A 1 107 ? 7.378 -2.666 -8.934 1.00 97.94 107 VAL A N 1
ATOM 760 C CA . VAL A 1 107 ? 6.100 -3.214 -9.421 1.00 97.94 107 VAL A CA 1
ATOM 761 C C . VAL A 1 107 ? 5.688 -4.464 -8.629 1.00 97.94 107 VAL A C 1
ATOM 763 O O . VAL A 1 107 ? 4.520 -4.599 -8.283 1.00 97.94 107 VAL A O 1
ATOM 766 N N . GLU A 1 108 ? 6.633 -5.327 -8.236 1.00 98.19 108 GLU A N 1
ATOM 767 C CA . GLU A 1 108 ? 6.348 -6.511 -7.407 1.00 98.19 108 GLU A CA 1
ATOM 768 C C . GLU A 1 108 ? 5.757 -6.129 -6.042 1.00 98.19 108 GLU A C 1
ATOM 770 O O . GLU A 1 108 ? 4.751 -6.710 -5.639 1.00 98.19 108 GLU A O 1
ATOM 775 N N . LEU A 1 109 ? 6.300 -5.107 -5.363 1.00 98.50 109 LEU A N 1
ATOM 776 C CA . LEU A 1 109 ? 5.717 -4.625 -4.104 1.00 98.50 109 LEU A CA 1
ATOM 777 C C . LEU A 1 109 ? 4.300 -4.090 -4.311 1.00 98.50 109 LEU A C 1
ATOM 779 O O . LEU A 1 109 ? 3.411 -4.409 -3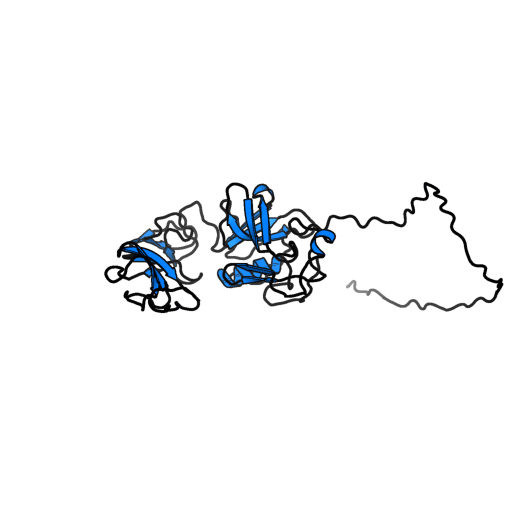.526 1.00 98.50 109 LEU A O 1
ATOM 783 N N . ALA A 1 110 ? 4.097 -3.270 -5.344 1.00 98.00 110 ALA A N 1
ATOM 784 C CA . ALA A 1 110 ? 2.810 -2.645 -5.624 1.00 98.00 110 ALA A CA 1
ATOM 785 C C . ALA A 1 110 ? 1.724 -3.692 -5.918 1.00 98.00 110 ALA A C 1
ATOM 787 O O . ALA A 1 110 ? 0.646 -3.659 -5.322 1.00 98.00 110 ALA A O 1
ATOM 788 N N . GLN A 1 111 ? 2.041 -4.669 -6.771 1.00 97.50 111 GLN A N 1
ATOM 789 C CA . GLN A 1 111 ? 1.169 -5.798 -7.093 1.00 97.50 111 GLN A CA 1
ATOM 790 C C . GLN A 1 111 ? 0.887 -6.666 -5.865 1.00 97.50 111 GLN A C 1
ATOM 792 O O . GLN A 1 111 ? -0.272 -6.972 -5.590 1.00 97.50 111 GLN A O 1
ATOM 797 N N . ARG A 1 112 ? 1.921 -7.034 -5.093 1.00 97.38 112 ARG A N 1
ATOM 798 C CA . ARG A 1 112 ? 1.769 -7.845 -3.879 1.00 97.38 112 ARG A CA 1
ATOM 799 C C . ARG A 1 112 ? 0.938 -7.143 -2.817 1.00 97.38 112 ARG A C 1
ATOM 801 O O . ARG A 1 112 ? 0.044 -7.767 -2.261 1.00 97.38 112 ARG A O 1
ATOM 808 N N . TYR A 1 113 ? 1.182 -5.858 -2.564 1.00 95.62 113 TYR A N 1
ATOM 809 C CA . TYR A 1 113 ? 0.395 -5.076 -1.613 1.00 95.62 113 TYR A CA 1
ATOM 810 C C . TYR A 1 113 ? -1.082 -5.026 -2.029 1.00 95.62 113 TYR A C 1
ATOM 812 O O . TYR A 1 113 ? -1.967 -5.350 -1.235 1.00 95.62 113 TYR A O 1
ATOM 820 N N . MET A 1 114 ? -1.351 -4.701 -3.297 1.00 92.19 114 MET A N 1
ATOM 821 C CA . MET A 1 114 ? -2.717 -4.620 -3.820 1.00 92.19 114 MET A CA 1
ATOM 822 C C . MET A 1 114 ? -3.424 -5.981 -3.880 1.00 92.19 114 MET A C 1
ATOM 824 O O . MET A 1 114 ? -4.635 -6.056 -3.664 1.00 92.19 114 MET A O 1
ATOM 828 N N . HIS A 1 115 ? -2.687 -7.070 -4.092 1.00 90.19 115 HIS A N 1
ATOM 829 C CA . HIS A 1 115 ? -3.214 -8.426 -3.979 1.00 90.19 115 HIS A CA 1
ATOM 830 C C . HIS A 1 115 ? -3.535 -8.794 -2.520 1.00 90.19 115 HIS A C 1
ATOM 832 O O . HIS A 1 115 ? -4.672 -9.140 -2.209 1.00 90.19 115 HIS A O 1
ATOM 838 N N . GLU A 1 116 ? -2.564 -8.659 -1.610 1.00 83.81 116 GLU A N 1
ATOM 839 C CA . GLU A 1 116 ? -2.690 -9.055 -0.202 1.00 83.81 116 GLU A CA 1
ATOM 840 C C . GLU A 1 116 ? -3.729 -8.250 0.592 1.00 83.81 116 GLU A C 1
ATOM 842 O O . GLU A 1 116 ? -4.249 -8.771 1.579 1.00 83.81 116 GLU A O 1
ATOM 847 N N . LYS A 1 117 ? -3.978 -6.978 0.243 1.00 81.50 117 LYS A N 1
ATOM 848 C CA . LYS A 1 117 ? -4.875 -6.090 1.016 1.00 81.50 117 LYS A CA 1
ATOM 849 C C . LYS A 1 117 ? -6.190 -5.761 0.317 1.00 81.50 117 LYS A C 1
ATOM 851 O O . LYS A 1 117 ? -7.165 -5.465 1.001 1.00 81.50 117 LYS A O 1
ATOM 856 N N . HIS A 1 118 ? -6.243 -5.860 -1.011 1.00 76.38 118 HIS A N 1
ATOM 857 C CA . HIS A 1 118 ? -7.416 -5.467 -1.800 1.00 76.38 118 HIS A CA 1
ATOM 858 C C . HIS A 1 118 ? -7.870 -6.545 -2.805 1.00 76.38 118 HIS A C 1
ATOM 860 O O . HIS A 1 118 ? -8.750 -6.294 -3.624 1.00 76.38 118 HIS A O 1
ATOM 866 N N . GLY A 1 119 ? -7.297 -7.757 -2.769 1.00 77.31 119 GLY A N 1
ATOM 867 C CA . GLY A 1 119 ? -7.719 -8.885 -3.613 1.00 77.31 119 GLY A CA 1
ATOM 868 C C . GLY A 1 119 ? -7.534 -8.665 -5.121 1.00 77.31 119 GLY A C 1
ATOM 869 O O . GLY A 1 119 ? -8.125 -9.382 -5.928 1.00 77.31 119 GLY A O 1
ATOM 870 N N . ILE A 1 120 ? -6.738 -7.666 -5.510 1.00 85.00 120 ILE A N 1
ATOM 871 C CA . ILE A 1 120 ? -6.476 -7.309 -6.907 1.00 85.00 120 ILE A CA 1
ATOM 872 C C . ILE A 1 120 ? -5.673 -8.429 -7.589 1.00 85.00 120 ILE A C 1
ATOM 874 O O . ILE A 1 120 ? -4.990 -9.213 -6.927 1.00 85.00 120 ILE A O 1
ATOM 878 N N . ALA A 1 121 ? -5.742 -8.521 -8.920 1.00 86.50 121 ALA A N 1
ATOM 879 C CA . ALA A 1 121 ? -4.909 -9.447 -9.687 1.00 86.50 121 ALA A CA 1
ATOM 880 C C . ALA A 1 121 ? -3.413 -9.273 -9.320 1.00 86.50 121 ALA A C 1
ATOM 882 O O . ALA A 1 121 ? -2.936 -8.137 -9.293 1.00 86.50 121 ALA A O 1
ATOM 883 N N . PRO A 1 122 ? -2.659 -10.356 -9.045 1.00 89.25 122 PRO A N 1
ATOM 884 C CA . PRO A 1 122 ? -1.285 -10.255 -8.547 1.00 89.25 122 PRO A CA 1
ATOM 885 C C . PRO A 1 122 ? -0.240 -9.969 -9.638 1.00 89.25 122 PRO A C 1
ATOM 887 O O . PRO A 1 122 ? 0.924 -9.763 -9.314 1.00 89.25 122 PRO A O 1
ATOM 890 N N . ILE A 1 123 ? -0.635 -9.954 -10.916 1.00 94.12 123 ILE A N 1
ATOM 891 C CA . ILE A 1 123 ? 0.223 -9.612 -12.057 1.00 94.12 123 ILE A CA 1
ATOM 892 C C . ILE A 1 123 ? -0.505 -8.588 -12.932 1.00 94.12 123 ILE A C 1
ATOM 894 O O . ILE A 1 123 ? -1.639 -8.808 -13.358 1.00 94.12 123 ILE A O 1
ATOM 898 N N . TRP A 1 124 ? 0.147 -7.452 -13.150 1.00 90.88 124 TRP A N 1
ATOM 899 C CA . TRP A 1 124 ? -0.223 -6.341 -14.017 1.00 90.88 124 TRP A CA 1
ATOM 900 C C . TRP A 1 124 ? 0.931 -6.289 -15.036 1.00 90.88 124 TRP A C 1
ATOM 902 O O . TRP A 1 124 ? 2.091 -6.189 -14.643 1.00 90.88 124 TRP A O 1
ATOM 912 N N . HIS A 1 125 ? 0.671 -6.476 -16.330 1.00 80.31 125 HIS A N 1
ATOM 913 C CA . HIS A 1 125 ? 1.724 -6.813 -17.307 1.00 80.31 125 HIS A CA 1
ATOM 914 C C . HIS A 1 125 ? 2.517 -5.589 -17.817 1.00 80.31 125 HIS A C 1
ATOM 916 O O . HIS A 1 125 ? 2.779 -5.458 -19.011 1.00 80.31 125 HIS A O 1
ATOM 922 N N . ASP A 1 126 ? 2.907 -4.700 -16.902 1.00 85.25 126 ASP A N 1
ATOM 923 C CA . ASP A 1 126 ? 3.322 -3.329 -17.182 1.00 85.25 126 ASP A CA 1
ATOM 924 C C . ASP A 1 126 ? 4.543 -2.884 -16.355 1.00 85.25 126 ASP A C 1
ATOM 926 O O . ASP A 1 126 ? 4.730 -3.278 -15.204 1.00 85.25 126 ASP A O 1
ATOM 930 N N . ASN A 1 127 ? 5.354 -1.992 -16.932 1.00 93.06 127 ASN A N 1
ATOM 931 C CA . ASN A 1 127 ? 6.353 -1.218 -16.189 1.00 93.06 127 ASN A CA 1
ATOM 932 C C . ASN A 1 127 ? 5.661 -0.131 -15.349 1.00 93.06 127 ASN A C 1
ATOM 934 O O . ASN A 1 127 ? 4.567 0.322 -15.692 1.00 93.06 127 ASN A O 1
ATOM 938 N N . ALA A 1 128 ? 6.320 0.373 -14.302 1.00 95.69 128 ALA A N 1
ATOM 939 C CA . ALA A 1 128 ? 5.740 1.396 -13.430 1.00 95.69 128 ALA A CA 1
ATOM 940 C C . ALA A 1 128 ? 5.335 2.683 -14.176 1.00 95.69 128 ALA A C 1
ATOM 942 O O . ALA A 1 128 ? 4.288 3.259 -13.884 1.00 95.69 128 ALA A O 1
ATOM 943 N N . ASN A 1 129 ? 6.080 3.091 -15.210 1.00 94.31 129 ASN A N 1
ATOM 944 C CA . ASN A 1 129 ? 5.693 4.220 -16.064 1.00 94.31 129 ASN A CA 1
ATOM 945 C C . ASN A 1 129 ? 4.434 3.974 -16.918 1.00 94.31 129 ASN A C 1
ATOM 947 O O . ASN A 1 129 ? 3.780 4.938 -17.316 1.00 94.31 129 ASN A O 1
ATOM 951 N N . MET A 1 130 ? 4.048 2.716 -17.145 1.00 94.94 130 MET A N 1
ATOM 952 C CA . MET A 1 130 ? 2.818 2.339 -17.849 1.00 94.94 130 MET A CA 1
ATOM 953 C C . MET A 1 130 ? 1.630 2.114 -16.898 1.00 94.94 130 MET A C 1
ATOM 955 O O . MET A 1 130 ? 0.487 2.198 -17.345 1.00 94.94 130 MET A O 1
ATOM 959 N N . MET A 1 131 ? 1.855 1.962 -15.584 1.00 95.38 131 MET A N 1
ATOM 960 C CA . MET A 1 131 ? 0.786 1.758 -14.585 1.00 95.38 131 MET A CA 1
ATOM 961 C C . MET A 1 131 ? -0.228 2.917 -14.506 1.00 95.38 131 MET A C 1
ATOM 963 O O . MET A 1 131 ? -1.352 2.725 -14.058 1.00 95.38 131 MET A O 1
ATOM 967 N N . CYS A 1 132 ? 0.109 4.123 -14.978 1.00 94.62 132 CYS A N 1
ATOM 968 C CA . CYS A 1 132 ? -0.861 5.222 -15.110 1.00 94.62 132 CYS A CA 1
ATOM 969 C C . CYS A 1 132 ? -1.724 5.151 -16.389 1.00 94.62 132 CYS A C 1
ATOM 971 O O . CYS A 1 132 ? -2.634 5.969 -16.547 1.00 94.62 132 CYS A O 1
ATOM 973 N N . GLY A 1 133 ? -1.453 4.228 -17.311 1.00 90.56 133 GLY A N 1
ATOM 974 C CA . GLY A 1 133 ? -2.255 3.959 -18.512 1.00 90.56 133 GLY A CA 1
ATOM 975 C C . GLY A 1 133 ? -2.943 2.590 -18.492 1.00 90.56 133 GLY A C 1
ATOM 976 O O . GLY A 1 133 ? -4.049 2.468 -19.012 1.00 90.56 133 GLY A O 1
ATOM 977 N N . SER A 1 134 ? -2.319 1.596 -17.857 1.00 91.06 134 SER A N 1
ATOM 978 C CA . SER A 1 134 ? -2.788 0.213 -17.754 1.00 91.06 134 SER A CA 1
ATOM 979 C C . SER A 1 134 ? -2.800 -0.244 -16.293 1.00 91.06 134 SER A C 1
ATOM 981 O O . SER A 1 134 ? -1.798 -0.141 -15.589 1.00 91.06 134 SER A O 1
ATOM 983 N N . TYR A 1 135 ? -3.951 -0.723 -15.820 1.00 90.81 135 TYR A N 1
ATOM 984 C CA . TYR A 1 135 ? -4.136 -1.290 -14.483 1.00 90.81 135 TYR A CA 1
ATOM 985 C C . TYR A 1 135 ? -5.365 -2.218 -14.462 1.00 90.81 135 TYR A C 1
ATOM 987 O O . TYR A 1 135 ? -6.297 -2.027 -15.251 1.00 90.81 135 TYR A O 1
ATOM 995 N N . PRO A 1 136 ? -5.400 -3.246 -13.593 1.00 87.75 136 PRO A N 1
ATOM 996 C CA . PRO A 1 136 ? -6.480 -4.229 -13.574 1.00 87.75 136 PRO A CA 1
ATOM 997 C C . PRO A 1 136 ? -7.786 -3.676 -12.987 1.00 87.75 136 PRO A C 1
ATOM 999 O O . PRO A 1 136 ? -7.819 -2.671 -12.273 1.00 87.75 136 PRO A O 1
ATOM 1002 N N . LYS A 1 137 ? -8.887 -4.401 -13.229 1.00 80.06 137 LYS A N 1
ATOM 1003 C CA . LYS A 1 137 ? -10.185 -4.128 -12.595 1.00 80.06 137 LYS A CA 1
ATOM 1004 C C . LYS A 1 137 ? -10.039 -4.099 -11.068 1.00 80.06 137 LYS A C 1
ATOM 1006 O O . LYS A 1 137 ? -9.460 -5.008 -10.481 1.00 80.06 137 LYS A O 1
ATOM 1011 N N . GLY A 1 138 ? -10.627 -3.079 -10.446 1.00 76.50 138 GLY A N 1
ATOM 1012 C CA . GLY A 1 138 ? -10.541 -2.825 -9.005 1.00 76.50 138 GLY A CA 1
ATOM 1013 C C . GLY A 1 138 ? -9.512 -1.753 -8.641 1.00 76.50 138 GLY A C 1
ATOM 1014 O O . GLY A 1 138 ? -9.610 -1.197 -7.553 1.00 76.50 138 GLY A O 1
ATOM 1015 N N . ILE A 1 139 ? -8.605 -1.402 -9.558 1.00 86.44 139 ILE A N 1
ATOM 1016 C CA . ILE A 1 139 ? -7.727 -0.231 -9.455 1.00 86.44 139 ILE A CA 1
ATOM 1017 C C . ILE A 1 139 ? -8.337 0.957 -10.209 1.00 86.44 139 ILE A C 1
ATOM 1019 O O . ILE A 1 139 ? -9.120 0.792 -11.149 1.00 86.44 139 ILE A O 1
ATOM 1023 N N . SER A 1 140 ? -7.985 2.169 -9.791 1.00 86.69 140 SER A N 1
ATOM 1024 C CA . SER A 1 140 ? -8.346 3.425 -10.448 1.00 86.69 140 SER A CA 1
ATOM 1025 C C . SER A 1 140 ? -7.321 4.527 -10.167 1.00 86.69 140 SER A C 1
ATOM 1027 O O . SER A 1 140 ? -6.406 4.332 -9.372 1.00 86.69 140 SER A O 1
ATOM 1029 N N . LYS A 1 141 ? -7.508 5.709 -10.769 1.00 89.94 141 LYS A N 1
ATOM 1030 C CA . LYS A 1 141 ? -6.790 6.933 -10.387 1.00 89.94 141 LYS A CA 1
ATOM 1031 C C . LYS A 1 141 ? -7.544 7.711 -9.311 1.00 89.94 141 LYS A C 1
ATOM 1033 O O . LYS A 1 141 ? -8.761 7.854 -9.404 1.00 89.94 141 LYS A O 1
ATOM 1038 N N . THR A 1 142 ? -6.807 8.315 -8.382 1.00 84.75 142 THR A N 1
ATOM 1039 C CA . THR A 1 142 ? -7.328 9.296 -7.413 1.00 84.75 142 THR A CA 1
ATOM 1040 C C . THR A 1 142 ? -6.568 10.625 -7.499 1.00 84.75 142 THR A C 1
ATOM 1042 O O . THR A 1 142 ? -5.387 10.654 -7.843 1.00 84.75 142 THR A O 1
ATOM 1045 N N . SER A 1 143 ? -7.240 11.739 -7.189 1.00 85.88 143 SER A N 1
ATOM 1046 C CA . SER A 1 143 ? -6.601 13.036 -6.900 1.00 85.88 143 SER A CA 1
ATOM 1047 C C . SER A 1 143 ? -6.274 13.213 -5.415 1.00 85.88 143 SER A C 1
ATOM 1049 O O . SER A 1 143 ? -5.487 14.083 -5.051 1.00 85.88 143 SER A O 1
ATOM 1051 N N . ASN A 1 144 ? -6.900 12.399 -4.562 1.00 83.25 144 ASN A N 1
ATOM 1052 C CA . ASN A 1 144 ? -6.885 12.505 -3.111 1.00 83.25 144 ASN A CA 1
ATOM 1053 C C . ASN A 1 144 ? -6.248 11.217 -2.561 1.00 83.25 144 ASN A C 1
ATOM 1055 O O . ASN A 1 144 ? -6.986 10.305 -2.182 1.00 83.25 144 ASN A O 1
ATOM 1059 N N . PRO A 1 145 ? -4.908 11.087 -2.603 1.00 88.12 145 PRO A N 1
ATOM 1060 C CA . PRO A 1 145 ? -4.230 9.877 -2.158 1.00 88.12 145 PRO A CA 1
ATOM 1061 C C . PRO A 1 145 ? -4.375 9.660 -0.652 1.00 88.12 145 PRO A C 1
ATOM 1063 O O . PRO A 1 145 ? -4.414 10.619 0.123 1.00 88.12 145 PRO A O 1
ATOM 1066 N N . GLN A 1 146 ? -4.393 8.394 -0.248 1.00 86.00 146 GLN A N 1
ATOM 1067 C CA . GLN A 1 146 ? -4.497 7.936 1.135 1.00 86.00 146 GLN A CA 1
ATOM 1068 C C . GLN A 1 146 ? -3.426 6.873 1.454 1.00 86.00 146 GLN A C 1
ATOM 1070 O O . GLN A 1 146 ? -2.853 6.273 0.543 1.00 86.00 146 GLN A O 1
ATOM 1075 N N . PRO A 1 147 ? -3.123 6.608 2.739 1.00 88.50 147 PRO A N 1
ATOM 1076 C CA . PRO A 1 147 ? -2.292 5.470 3.128 1.00 88.50 147 PRO A CA 1
ATOM 1077 C C . PRO A 1 147 ? -2.883 4.143 2.622 1.00 88.50 147 PRO A C 1
ATOM 1079 O O . PRO A 1 147 ? -4.034 3.826 2.910 1.00 88.50 147 PRO A O 1
ATOM 1082 N N . GLY A 1 148 ? -2.092 3.381 1.866 1.00 87.75 148 GLY A N 1
ATOM 1083 C CA . GLY A 1 148 ? -2.510 2.193 1.114 1.00 87.75 148 GLY A CA 1
ATOM 1084 C C . GLY A 1 148 ? -2.535 2.384 -0.408 1.00 87.75 148 GLY A C 1
ATOM 1085 O O . GLY A 1 148 ? -2.379 1.402 -1.130 1.00 87.75 148 GLY A O 1
ATOM 1086 N N . ASP A 1 149 ? -2.649 3.620 -0.901 1.00 95.62 149 ASP A N 1
ATOM 1087 C CA . ASP A 1 149 ? -2.575 3.919 -2.336 1.00 95.62 149 ASP A CA 1
ATOM 1088 C C . ASP A 1 149 ? -1.148 3.769 -2.888 1.00 95.62 149 ASP A C 1
ATOM 1090 O O . ASP A 1 149 ? -0.160 3.752 -2.150 1.00 95.62 149 ASP A O 1
ATOM 1094 N N . LEU A 1 150 ? -1.020 3.712 -4.213 1.00 98.06 150 LEU A N 1
ATOM 1095 C CA . LEU A 1 150 ? 0.264 3.769 -4.907 1.00 98.06 150 LEU A CA 1
ATOM 1096 C C . LEU A 1 150 ? 0.578 5.202 -5.345 1.00 98.06 150 LEU A C 1
ATOM 1098 O O . LEU A 1 150 ? -0.216 5.831 -6.047 1.00 98.06 150 LEU A O 1
ATOM 1102 N N . TRP A 1 151 ? 1.776 5.682 -5.020 1.00 98.44 151 TRP A N 1
ATOM 1103 C CA . TRP A 1 151 ? 2.425 6.783 -5.734 1.00 98.44 151 TRP A CA 1
ATOM 1104 C C . TRP A 1 151 ? 3.115 6.193 -6.971 1.00 98.44 151 TRP A C 1
ATOM 1106 O O . TRP A 1 151 ? 3.854 5.214 -6.845 1.00 98.44 151 TRP A O 1
ATOM 1116 N N . VAL A 1 152 ? 2.870 6.753 -8.161 1.00 98.12 152 VAL A N 1
ATOM 1117 C CA . VAL A 1 152 ? 3.436 6.263 -9.431 1.00 98.12 152 VAL A CA 1
ATOM 1118 C C . VAL A 1 152 ? 4.152 7.394 -10.163 1.00 98.12 152 VAL A C 1
ATOM 1120 O O . VAL A 1 152 ? 3.538 8.408 -10.498 1.00 98.12 152 VAL A O 1
ATOM 1123 N N . ARG A 1 153 ? 5.434 7.206 -10.484 1.00 95.69 153 ARG A N 1
ATOM 1124 C CA . ARG A 1 153 ? 6.248 8.101 -11.320 1.00 95.69 153 ARG A CA 1
ATOM 1125 C C . ARG A 1 153 ? 6.352 7.551 -12.739 1.00 95.69 153 ARG A C 1
ATOM 1127 O O . ARG A 1 153 ? 6.787 6.420 -12.943 1.00 95.69 153 ARG A O 1
ATOM 1134 N N . THR A 1 154 ? 5.990 8.377 -13.720 1.00 94.62 154 THR A N 1
ATOM 1135 C CA . THR A 1 154 ? 5.948 8.006 -15.147 1.00 94.62 154 THR A CA 1
ATOM 1136 C C . THR A 1 154 ? 7.163 8.450 -15.961 1.00 94.62 154 THR A C 1
ATOM 1138 O O . THR A 1 154 ? 7.303 8.037 -17.109 1.00 94.62 154 THR A O 1
ATOM 1141 N N . SER A 1 155 ? 8.058 9.260 -15.390 1.00 88.12 155 SER A N 1
ATOM 1142 C CA . SER A 1 155 ? 9.339 9.620 -16.008 1.00 88.12 155 SER A CA 1
ATOM 1143 C C . SER A 1 155 ? 10.425 8.572 -15.732 1.00 88.12 155 SER A C 1
ATOM 1145 O O . SER A 1 155 ? 10.390 7.887 -14.711 1.00 88.12 155 SER A O 1
ATOM 1147 N N . GLY A 1 156 ? 11.403 8.469 -16.637 1.00 85.88 156 GLY A N 1
ATOM 1148 C CA . GLY A 1 156 ? 12.462 7.453 -16.598 1.00 85.88 156 GLY A CA 1
ATOM 1149 C C . GLY A 1 156 ? 12.086 6.154 -17.324 1.00 85.88 156 GLY A C 1
ATOM 1150 O O . GLY A 1 156 ? 10.913 5.880 -17.583 1.00 85.88 156 GLY A O 1
ATOM 1151 N N . THR A 1 157 ? 13.096 5.344 -17.660 1.00 88.69 157 THR A N 1
ATOM 1152 C CA . THR A 1 157 ? 12.990 4.166 -18.549 1.00 88.69 157 THR A CA 1
ATOM 1153 C C . THR A 1 157 ? 11.926 3.152 -18.121 1.00 88.69 157 THR A C 1
ATOM 1155 O O . THR A 1 157 ? 11.217 2.611 -18.968 1.00 88.69 157 THR A O 1
ATOM 1158 N N . TYR A 1 158 ? 11.779 2.930 -16.812 1.00 91.12 158 TYR A N 1
ATOM 1159 C CA . TYR A 1 158 ? 10.805 1.995 -16.232 1.00 91.12 158 TYR A CA 1
ATOM 1160 C C . TYR A 1 158 ? 9.746 2.686 -15.360 1.00 91.12 158 TYR A C 1
ATOM 1162 O O . TYR A 1 158 ? 8.776 2.044 -14.960 1.00 91.12 158 TYR A O 1
ATOM 1170 N N . GLY A 1 159 ? 9.909 3.983 -15.070 1.00 94.81 159 GLY A N 1
ATOM 1171 C CA . GLY A 1 159 ? 9.179 4.674 -14.005 1.00 94.81 159 GLY A CA 1
ATOM 1172 C C . GLY A 1 159 ? 9.530 4.156 -12.610 1.00 94.81 159 GLY A C 1
ATOM 1173 O O . GLY A 1 159 ? 10.496 3.417 -12.426 1.00 94.81 159 GLY A O 1
ATOM 1174 N N . HIS A 1 160 ? 8.713 4.512 -11.619 1.00 97.44 160 HIS A N 1
ATOM 1175 C CA . HIS A 1 160 ? 8.765 3.909 -10.283 1.00 97.44 160 HIS A CA 1
ATOM 1176 C C . HIS A 1 160 ? 7.383 3.857 -9.638 1.00 97.44 160 HIS A C 1
ATOM 1178 O O . HIS A 1 160 ? 6.504 4.644 -9.984 1.00 97.44 160 HIS A O 1
ATOM 1184 N N . VAL A 1 161 ? 7.194 2.938 -8.694 1.00 98.31 161 VAL A N 1
ATOM 1185 C CA . VAL A 1 161 ? 5.954 2.806 -7.927 1.00 98.31 161 VAL A CA 1
ATOM 1186 C C . VAL A 1 161 ? 6.255 2.443 -6.475 1.00 98.31 161 VAL A C 1
ATOM 1188 O O . VAL A 1 161 ? 7.128 1.622 -6.193 1.00 98.31 161 VAL A O 1
ATOM 1191 N N . ALA A 1 162 ? 5.528 3.068 -5.553 1.00 98.50 162 ALA A N 1
ATOM 1192 C CA . ALA A 1 162 ? 5.702 2.898 -4.116 1.00 98.50 162 ALA A CA 1
ATOM 1193 C C . ALA A 1 162 ? 4.350 2.926 -3.388 1.00 98.50 162 ALA A C 1
ATOM 1195 O O . ALA A 1 162 ? 3.423 3.604 -3.831 1.00 98.50 162 ALA A O 1
ATOM 1196 N N . VAL A 1 163 ? 4.237 2.205 -2.270 1.00 98.38 163 VAL A N 1
ATOM 1197 C CA . VAL A 1 163 ? 3.004 2.142 -1.466 1.00 98.38 163 VAL A CA 1
ATOM 1198 C C . VAL A 1 163 ? 3.029 3.252 -0.423 1.00 98.38 163 VAL A C 1
ATOM 1200 O O . VAL A 1 163 ? 3.946 3.314 0.395 1.00 98.38 163 VAL A O 1
ATOM 1203 N N . ILE A 1 164 ? 2.016 4.110 -0.428 1.00 98.12 164 ILE A N 1
ATOM 1204 C CA . ILE A 1 164 ? 1.878 5.245 0.482 1.00 98.12 164 ILE A CA 1
ATOM 1205 C C . ILE A 1 164 ? 1.563 4.752 1.895 1.00 98.12 164 ILE A C 1
ATOM 1207 O O . ILE A 1 164 ? 0.647 3.963 2.107 1.00 98.12 164 ILE A O 1
ATOM 1211 N N . THR A 1 165 ? 2.304 5.257 2.880 1.00 88.38 165 THR A N 1
ATOM 1212 C CA . THR A 1 165 ? 2.125 4.952 4.307 1.00 88.38 165 THR A CA 1
ATOM 1213 C C . THR A 1 165 ? 1.657 6.151 5.128 1.00 88.38 165 THR A C 1
ATOM 1215 O O . THR A 1 165 ? 1.051 5.956 6.179 1.00 88.38 165 THR A O 1
ATOM 1218 N N . ALA A 1 166 ? 1.906 7.378 4.659 1.00 78.19 166 ALA A N 1
ATOM 1219 C CA . ALA A 1 166 ? 1.357 8.612 5.224 1.00 78.19 166 ALA A CA 1
ATOM 1220 C C . ALA A 1 166 ? 1.201 9.690 4.138 1.00 78.19 166 ALA A C 1
ATOM 1222 O O . ALA A 1 166 ? 1.902 9.670 3.126 1.00 78.19 166 ALA A O 1
ATOM 1223 N N . VAL A 1 167 ? 0.284 10.636 4.351 1.00 84.44 167 VAL A N 1
ATOM 1224 C CA . VAL A 1 167 ? -0.028 11.719 3.407 1.00 84.44 167 VAL A CA 1
ATOM 1225 C C . VAL A 1 167 ? -0.018 13.048 4.152 1.00 84.44 167 VAL A C 1
ATOM 1227 O O . VAL A 1 167 ? -0.759 13.220 5.116 1.00 84.44 167 VAL A O 1
ATOM 1230 N N . HIS A 1 168 ? 0.802 13.987 3.680 1.00 89.69 168 HIS A N 1
ATOM 1231 C CA . HIS A 1 168 ? 0.956 15.330 4.252 1.00 89.69 168 HIS A CA 1
ATOM 1232 C C . HIS A 1 168 ? 0.284 16.374 3.346 1.00 89.69 168 HIS A C 1
ATOM 1234 O O . HIS A 1 168 ? -0.562 16.015 2.524 1.00 89.69 168 HIS A O 1
ATOM 1240 N N . SER A 1 169 ? 0.636 17.661 3.447 1.00 87.12 169 SER A N 1
ATOM 1241 C CA . SER A 1 169 ? 0.152 18.692 2.512 1.00 87.12 169 SER A CA 1
ATOM 1242 C C . SER A 1 169 ? 0.649 18.429 1.085 1.00 87.12 169 SER A C 1
ATOM 1244 O O . SER A 1 169 ? -0.150 18.154 0.188 1.00 87.12 169 SER A O 1
ATOM 1246 N N . ASP A 1 170 ? 1.969 18.396 0.907 1.00 94.62 170 ASP A N 1
ATOM 1247 C CA . ASP A 1 170 ? 2.643 18.425 -0.400 1.00 94.62 170 ASP A CA 1
ATOM 1248 C C . ASP A 1 170 ? 3.474 17.164 -0.679 1.00 94.62 170 ASP A C 1
ATOM 1250 O O . ASP A 1 170 ? 3.970 16.970 -1.791 1.00 94.62 170 ASP A O 1
ATOM 1254 N N . THR A 1 171 ? 3.604 16.281 0.314 1.00 97.25 171 THR A N 1
ATOM 1255 C CA . THR A 1 171 ? 4.384 15.039 0.254 1.00 97.25 171 THR A CA 1
ATOM 1256 C C . THR A 1 171 ? 3.565 13.809 0.648 1.00 97.25 171 THR A C 1
ATOM 1258 O O . THR A 1 171 ? 2.463 13.907 1.201 1.00 97.25 171 THR A O 1
ATOM 1261 N N . VAL A 1 172 ? 4.119 12.638 0.339 1.00 96.62 172 VAL A N 1
ATOM 1262 C CA . VAL A 1 172 ? 3.675 11.322 0.802 1.00 96.62 172 VAL A CA 1
ATOM 1263 C C . VAL A 1 172 ? 4.885 10.530 1.294 1.00 96.62 172 VAL A C 1
ATOM 1265 O O . VAL A 1 172 ? 5.915 10.503 0.620 1.00 96.62 172 VAL A O 1
ATOM 1268 N N . ASP A 1 173 ? 4.764 9.884 2.451 1.00 96.56 173 ASP A N 1
ATOM 1269 C CA . ASP A 1 173 ? 5.752 8.903 2.915 1.00 96.56 173 ASP A CA 1
ATOM 1270 C C . ASP A 1 173 ? 5.371 7.533 2.364 1.00 96.56 173 ASP A C 1
ATOM 1272 O O . ASP A 1 173 ? 4.182 7.206 2.313 1.00 96.56 173 ASP A O 1
ATOM 1276 N N . VAL A 1 174 ? 6.354 6.724 1.972 1.00 98.56 174 VAL A N 1
ATOM 1277 C CA . VAL A 1 174 ? 6.118 5.441 1.297 1.00 98.56 174 VAL A CA 1
ATOM 1278 C C . VAL A 1 174 ? 6.968 4.294 1.848 1.00 98.56 174 VAL A C 1
ATOM 1280 O O . VAL A 1 174 ? 8.010 4.509 2.474 1.00 98.56 174 VAL A O 1
ATOM 1283 N N . ILE A 1 175 ? 6.563 3.060 1.527 1.00 98.44 175 ILE A N 1
ATOM 1284 C CA . ILE A 1 175 ? 7.480 1.919 1.409 1.00 98.44 175 ILE A CA 1
ATOM 1285 C C . ILE A 1 175 ? 7.666 1.516 -0.057 1.00 98.44 175 ILE A C 1
ATOM 1287 O O . ILE A 1 175 ? 6.746 1.609 -0.872 1.00 98.44 175 ILE A O 1
ATOM 1291 N N . GLU A 1 176 ? 8.866 1.054 -0.396 1.00 98.19 176 GLU A N 1
ATOM 1292 C CA . GLU A 1 176 ? 9.269 0.777 -1.778 1.00 98.19 176 GLU A CA 1
ATOM 1293 C C . GLU A 1 176 ? 10.329 -0.328 -1.881 1.00 98.19 176 GLU A C 1
ATOM 1295 O O . GLU A 1 176 ? 11.051 -0.619 -0.930 1.00 98.19 176 GLU A O 1
ATOM 1300 N N . GLN A 1 177 ? 10.436 -0.940 -3.060 1.00 98.06 177 GLN A N 1
ATOM 1301 C CA . GLN A 1 177 ? 11.502 -1.883 -3.416 1.00 98.06 177 GLN A CA 1
ATOM 1302 C C . GLN A 1 177 ? 12.275 -1.358 -4.628 1.00 98.06 177 GLN A C 1
ATOM 1304 O O . GLN A 1 177 ? 11.734 -0.575 -5.408 1.00 98.06 177 GLN A O 1
ATOM 1309 N N . ASN A 1 178 ? 13.518 -1.814 -4.809 1.00 96.31 178 ASN A N 1
ATOM 1310 C CA . ASN A 1 178 ? 14.373 -1.463 -5.951 1.00 96.31 178 ASN A CA 1
ATOM 1311 C C . ASN A 1 178 ? 14.668 0.047 -6.120 1.00 96.31 178 ASN A C 1
ATOM 1313 O O . ASN A 1 178 ? 15.029 0.485 -7.208 1.00 96.31 178 ASN A O 1
ATOM 1317 N N . SER A 1 179 ? 14.527 0.819 -5.040 1.00 94.25 179 SER A N 1
ATOM 1318 C CA . SER A 1 179 ? 14.864 2.243 -4.929 1.00 94.25 179 SER A CA 1
ATOM 1319 C C . SER A 1 179 ? 15.666 2.455 -3.632 1.00 94.25 179 SER A C 1
ATOM 1321 O O . SER A 1 179 ? 16.766 1.908 -3.530 1.00 94.25 179 SER A O 1
ATOM 1323 N N . SER A 1 180 ? 15.147 3.126 -2.598 1.00 95.00 180 SER A N 1
ATOM 1324 C CA . SER A 1 180 ? 15.871 3.321 -1.327 1.00 95.00 180 SER A CA 1
ATOM 1325 C C . SER A 1 180 ? 16.413 2.017 -0.690 1.00 95.00 180 SER A C 1
ATOM 1327 O O . SER A 1 180 ? 15.675 1.036 -0.548 1.00 95.00 180 SER A O 1
ATOM 1329 N N . PRO A 1 181 ? 17.681 1.993 -0.220 1.00 93.12 181 PRO A N 1
ATOM 1330 C CA . PRO A 1 181 ? 18.248 0.896 0.585 1.00 93.12 181 PRO A CA 1
ATOM 1331 C C . PRO A 1 181 ? 17.531 0.611 1.916 1.00 93.12 181 PRO A C 1
ATOM 1333 O O . PRO A 1 181 ? 17.704 -0.455 2.502 1.00 93.12 181 PRO A O 1
ATOM 1336 N N . SER A 1 182 ? 16.743 1.568 2.409 1.00 95.00 182 SER A N 1
ATOM 1337 C CA . SER A 1 182 ? 15.889 1.465 3.600 1.00 95.00 182 SER A CA 1
ATOM 1338 C C . SER A 1 182 ? 14.496 0.901 3.301 1.00 95.00 182 SER A C 1
ATOM 1340 O O . SER A 1 182 ? 13.740 0.624 4.232 1.00 95.00 182 SER A O 1
ATOM 1342 N N . GLY A 1 183 ? 14.108 0.792 2.026 1.00 96.56 183 GLY A N 1
ATOM 1343 C CA . GLY A 1 183 ? 12.730 0.523 1.615 1.00 96.56 183 GLY A CA 1
ATOM 1344 C C . GLY A 1 183 ? 11.720 1.580 2.068 1.00 96.56 183 GLY A C 1
ATOM 1345 O O . GLY A 1 183 ? 10.535 1.265 2.172 1.00 96.56 183 GLY A O 1
ATOM 1346 N N . ARG A 1 184 ? 12.178 2.801 2.381 1.00 96.81 184 ARG A N 1
ATOM 1347 C CA . ARG A 1 184 ? 11.371 3.954 2.810 1.00 96.81 184 ARG A CA 1
ATOM 1348 C C . ARG A 1 184 ? 11.885 5.226 2.156 1.00 96.81 184 ARG A C 1
ATOM 1350 O O . ARG A 1 184 ? 13.084 5.493 2.214 1.00 96.81 184 ARG A O 1
ATOM 1357 N N . ASN A 1 185 ? 10.969 6.046 1.655 1.00 97.06 185 ASN A N 1
ATOM 1358 C CA . ASN A 1 185 ? 11.273 7.381 1.148 1.00 97.06 185 ASN A CA 1
ATOM 1359 C C . ASN A 1 185 ? 10.087 8.337 1.387 1.00 97.06 185 ASN A C 1
ATOM 1361 O O . ASN A 1 185 ? 8.996 7.895 1.754 1.00 97.06 185 ASN A O 1
ATOM 1365 N N . THR A 1 186 ? 10.291 9.630 1.141 1.00 97.12 186 THR A N 1
ATOM 1366 C CA . THR A 1 186 ? 9.244 10.658 1.111 1.00 97.12 186 THR A CA 1
ATOM 1367 C C . THR A 1 186 ? 9.284 11.351 -0.249 1.00 97.12 186 THR A C 1
ATOM 1369 O O . THR A 1 186 ? 10.288 11.960 -0.611 1.00 97.12 186 THR A O 1
ATOM 1372 N N . TYR A 1 187 ? 8.190 11.279 -1.009 1.00 97.06 187 TYR A N 1
ATOM 1373 C CA . TYR A 1 187 ? 8.075 11.895 -2.335 1.00 97.06 187 TYR A CA 1
ATOM 1374 C C . TYR A 1 187 ? 7.170 13.126 -2.304 1.00 97.06 187 TYR A C 1
ATOM 1376 O O . TYR A 1 187 ? 6.214 13.191 -1.531 1.00 97.06 187 TYR A O 1
ATOM 1384 N N . THR A 1 188 ? 7.415 14.096 -3.189 1.00 96.69 188 THR A N 1
ATOM 1385 C CA . THR A 1 188 ? 6.449 15.176 -3.435 1.00 96.69 188 THR A CA 1
ATOM 1386 C C . THR A 1 188 ? 5.249 14.645 -4.215 1.00 96.69 188 THR A C 1
ATOM 1388 O O . THR A 1 188 ? 5.380 13.800 -5.103 1.00 96.69 188 THR A O 1
ATOM 1391 N N . LYS A 1 189 ? 4.056 15.179 -3.952 1.00 94.88 189 LYS A N 1
ATOM 1392 C CA . LYS A 1 189 ? 2.860 14.841 -4.736 1.00 94.88 189 LYS A CA 1
ATOM 1393 C C . LYS A 1 189 ? 2.985 15.291 -6.194 1.00 94.88 189 LYS A C 1
ATOM 1395 O O . LYS A 1 189 ? 2.479 14.622 -7.084 1.00 94.88 189 LYS A O 1
ATOM 1400 N N . SER A 1 190 ? 3.714 16.380 -6.438 1.00 95.25 190 SER A N 1
ATOM 1401 C CA . SER A 1 190 ? 3.994 16.931 -7.770 1.00 95.25 190 SER A CA 1
ATOM 1402 C C . SER A 1 190 ? 4.968 16.105 -8.622 1.00 95.25 190 SER A C 1
ATOM 1404 O O . SER A 1 190 ? 5.064 16.362 -9.818 1.00 95.25 190 SER A O 1
ATOM 1406 N N . SER A 1 191 ? 5.677 15.122 -8.048 1.00 94.50 191 SER A N 1
ATOM 1407 C CA . SER A 1 191 ? 6.513 14.175 -8.810 1.00 94.50 191 SER A CA 1
ATOM 1408 C C . SER A 1 191 ? 5.785 12.875 -9.189 1.00 94.50 191 SER A C 1
ATOM 1410 O O . SER A 1 191 ? 6.343 12.051 -9.917 1.00 94.50 191 SER A O 1
ATOM 1412 N N . ALA A 1 192 ? 4.527 12.706 -8.765 1.00 96.44 192 ALA A N 1
ATOM 1413 C CA . ALA A 1 192 ? 3.664 11.630 -9.238 1.00 96.44 192 ALA A CA 1
ATOM 1414 C C . ALA A 1 192 ? 3.153 11.921 -10.661 1.00 96.44 192 ALA A C 1
ATOM 1416 O O . ALA A 1 192 ? 2.623 12.996 -10.938 1.00 96.44 192 ALA A O 1
ATOM 1417 N N . GLY A 1 193 ? 3.234 10.930 -11.550 1.00 96.25 193 GLY A N 1
ATOM 1418 C CA . GLY A 1 193 ? 2.472 10.908 -12.801 1.00 96.25 193 GLY A CA 1
ATOM 1419 C C . GLY A 1 193 ? 1.006 10.516 -12.580 1.00 96.25 193 GLY A C 1
ATOM 1420 O O . GLY A 1 193 ? 0.127 10.953 -13.323 1.00 96.25 193 GLY A O 1
ATOM 1421 N N . CYS A 1 194 ? 0.727 9.719 -11.543 1.00 97.00 194 CYS A N 1
ATOM 1422 C CA . CYS A 1 194 ? -0.608 9.521 -10.980 1.00 97.00 194 CYS A CA 1
ATOM 1423 C C . CYS A 1 194 ? -0.537 8.916 -9.566 1.00 97.00 194 CYS A C 1
ATOM 1425 O O . CYS A 1 194 ? 0.498 8.397 -9.144 1.00 97.00 194 CYS A O 1
ATOM 1427 N N . PHE A 1 195 ? -1.671 8.938 -8.866 1.00 96.88 195 PHE A N 1
ATOM 1428 C CA . PHE A 1 195 ? -1.927 8.073 -7.715 1.00 96.88 195 PHE A CA 1
ATOM 1429 C C . PHE A 1 195 ? -2.909 6.981 -8.121 1.00 96.88 195 PHE A C 1
ATOM 1431 O O . PHE A 1 195 ? -3.899 7.288 -8.795 1.00 96.88 195 PHE A O 1
ATOM 1438 N N . LEU A 1 196 ? -2.659 5.737 -7.707 1.00 94.88 196 LEU A N 1
ATOM 1439 C CA . LEU A 1 196 ? -3.573 4.617 -7.940 1.00 94.88 196 LEU A CA 1
ATOM 1440 C C . LEU A 1 196 ? -4.160 4.104 -6.627 1.00 94.88 196 LEU A C 1
ATOM 1442 O O . LEU A 1 196 ? -3.419 3.834 -5.687 1.00 94.88 196 LEU A O 1
ATOM 1446 N N . THR A 1 197 ? -5.477 3.929 -6.593 1.00 90.62 197 THR A N 1
ATOM 1447 C CA . THR A 1 197 ? -6.223 3.452 -5.421 1.00 90.62 197 THR A CA 1
ATOM 1448 C C . THR A 1 197 ? -7.025 2.196 -5.757 1.00 90.62 197 THR A C 1
ATOM 1450 O O . THR A 1 197 ? -7.321 1.941 -6.931 1.00 90.62 197 THR A O 1
ATOM 1453 N N . ALA A 1 198 ? -7.349 1.397 -4.741 1.00 82.19 198 ALA A N 1
ATOM 1454 C CA . ALA A 1 198 ? -8.083 0.142 -4.871 1.00 82.19 198 ALA A CA 1
ATOM 1455 C C . ALA A 1 198 ? -9.508 0.237 -4.302 1.00 82.19 198 ALA A C 1
ATOM 1457 O O . ALA A 1 198 ? -9.775 1.001 -3.382 1.00 82.19 198 ALA A O 1
ATOM 1458 N N . GLY A 1 199 ? -10.418 -0.568 -4.858 1.00 65.50 199 GLY A N 1
ATOM 1459 C CA . GLY A 1 199 ? -11.869 -0.484 -4.626 1.00 65.50 199 GLY A CA 1
ATOM 1460 C C . GLY A 1 199 ? -12.645 0.098 -5.818 1.00 65.50 199 GLY A C 1
ATOM 1461 O O . GLY A 1 199 ? -13.858 0.276 -5.751 1.00 65.50 199 GLY A O 1
ATOM 1462 N N . GLY A 1 200 ? -11.968 0.359 -6.940 1.00 47.75 200 GLY A N 1
ATOM 1463 C CA . GLY A 1 200 ? -12.463 1.225 -8.008 1.00 47.75 200 GLY A CA 1
ATOM 1464 C C . GLY A 1 200 ? -12.073 2.679 -7.749 1.00 47.75 200 GLY A C 1
ATOM 1465 O O . GLY A 1 200 ? -11.183 2.953 -6.948 1.00 47.75 200 GLY A O 1
ATOM 1466 N N . ALA A 1 201 ? -12.688 3.620 -8.465 1.00 40.16 201 ALA A N 1
ATOM 1467 C CA . ALA A 1 201 ? -12.537 5.035 -8.130 1.00 40.16 201 ALA A CA 1
ATOM 1468 C C . ALA A 1 201 ? -13.408 5.371 -6.917 1.00 40.16 201 ALA A C 1
ATOM 1470 O O . ALA A 1 201 ? -14.546 4.891 -6.869 1.00 40.16 201 ALA A O 1
ATOM 1471 N N . PRO A 1 202 ? -12.968 6.271 -6.018 1.00 42.00 202 PRO A N 1
ATOM 1472 C CA . PRO A 1 202 ? -13.906 7.081 -5.259 1.00 42.00 202 PRO A CA 1
ATOM 1473 C C . PRO A 1 202 ? -14.684 7.935 -6.268 1.00 42.00 202 PRO A C 1
ATOM 1475 O O . PRO A 1 202 ? -14.285 9.047 -6.621 1.00 42.00 202 PRO A O 1
ATOM 1478 N N . GLY A 1 203 ? -15.782 7.379 -6.793 1.00 41.12 203 GLY A N 1
ATOM 1479 C CA . GLY A 1 203 ? -16.716 8.116 -7.636 1.00 41.12 203 GLY A CA 1
ATOM 1480 C C . GLY A 1 203 ? -17.185 9.356 -6.871 1.00 41.12 203 GLY A C 1
ATOM 1481 O O . GLY A 1 203 ? -17.367 9.270 -5.651 1.00 41.12 203 GLY A O 1
ATOM 1482 N N . PRO A 1 204 ? -17.323 10.504 -7.561 1.00 42.75 204 PRO A N 1
ATOM 1483 C CA . PRO A 1 204 ? -17.201 11.851 -7.000 1.00 42.75 204 PRO A CA 1
ATOM 1484 C C . PRO A 1 204 ? -17.780 11.960 -5.585 1.00 42.75 204 PRO A C 1
ATOM 1486 O O . PRO A 1 204 ? -18.992 11.838 -5.406 1.00 42.75 204 PRO A O 1
ATOM 1489 N N . SER A 1 205 ? -16.861 12.095 -4.616 1.00 51.09 205 SER A N 1
ATOM 1490 C CA . SER A 1 205 ? -17.024 12.023 -3.150 1.00 51.09 205 SER A CA 1
ATOM 1491 C C . SER A 1 205 ? -18.470 11.846 -2.671 1.00 51.09 205 SER A C 1
ATOM 1493 O O . SER A 1 205 ? -19.160 12.822 -2.358 1.00 51.09 205 SER A O 1
ATOM 1495 N N . GLY A 1 206 ? -18.938 10.597 -2.645 1.00 59.31 206 GLY A N 1
ATOM 1496 C CA . GLY A 1 206 ? -20.355 10.305 -2.421 1.00 59.31 206 GLY A CA 1
ATOM 1497 C C . GLY A 1 206 ? -20.952 9.177 -3.256 1.00 59.31 206 GLY A C 1
ATOM 1498 O O . GLY A 1 206 ? -22.172 9.038 -3.212 1.00 59.31 206 GLY A O 1
ATOM 1499 N N . SER A 1 207 ? -20.158 8.410 -4.011 1.00 73.75 207 SER A N 1
ATOM 1500 C CA . SER A 1 207 ? -20.642 7.340 -4.901 1.00 73.75 207 SER A CA 1
ATOM 1501 C C . SER A 1 207 ? -20.161 5.954 -4.457 1.00 73.75 207 SER A C 1
ATOM 1503 O O . SER A 1 207 ? -19.049 5.807 -3.960 1.00 73.75 207 SER A O 1
ATOM 1505 N N . CYS A 1 208 ? -20.984 4.931 -4.676 1.00 77.69 208 CYS A N 1
ATOM 1506 C CA . CYS A 1 208 ? -20.717 3.542 -4.308 1.00 77.69 208 CYS A CA 1
ATOM 1507 C C . CYS A 1 208 ? -19.603 2.883 -5.146 1.00 77.69 208 CYS A C 1
ATOM 1509 O O . CYS A 1 208 ? -19.652 2.978 -6.378 1.00 77.69 208 CYS A O 1
ATOM 1511 N N . PRO A 1 209 ? -18.665 2.132 -4.533 1.00 72.50 209 PRO A N 1
ATOM 1512 C CA . PRO A 1 209 ? -17.626 1.411 -5.269 1.00 72.50 20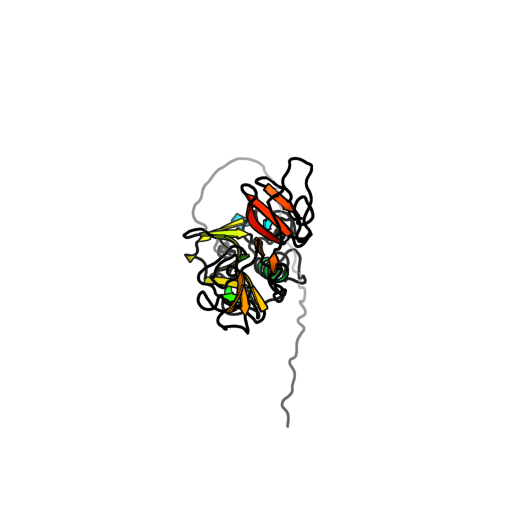9 PRO A CA 1
ATOM 1513 C C . PRO A 1 209 ? -18.187 0.187 -6.011 1.00 72.50 209 PRO A C 1
ATOM 1515 O O . PRO A 1 209 ? -17.974 0.041 -7.214 1.00 72.50 209 PRO A O 1
ATOM 1518 N N . ASN A 1 210 ? -18.962 -0.666 -5.332 1.00 79.12 210 ASN A N 1
ATOM 1519 C CA . ASN A 1 210 ? -19.647 -1.841 -5.888 1.00 79.12 210 ASN A CA 1
ATOM 1520 C C . ASN A 1 210 ? -21.018 -2.039 -5.202 1.00 79.12 210 ASN A C 1
ATOM 1522 O O . ASN A 1 210 ? -21.482 -1.165 -4.472 1.00 79.12 210 ASN A O 1
ATOM 1526 N N . LYS A 1 211 ? -21.696 -3.168 -5.457 1.00 86.69 211 LYS A N 1
ATOM 1527 C CA . LYS A 1 211 ? -22.855 -3.593 -4.655 1.00 86.69 211 LYS A CA 1
ATOM 1528 C C . LYS A 1 211 ? -22.360 -4.227 -3.349 1.00 86.69 211 LYS A C 1
ATOM 1530 O O . LYS A 1 211 ? -21.548 -5.144 -3.424 1.00 86.69 211 LYS A O 1
ATOM 1535 N N . GLY A 1 212 ? -22.902 -3.795 -2.214 1.00 91.88 212 GLY A N 1
ATOM 1536 C CA . GLY A 1 212 ? -22.550 -4.290 -0.879 1.00 91.88 212 GLY A CA 1
ATOM 1537 C C . GLY A 1 212 ? -23.012 -3.334 0.223 1.00 91.88 212 GLY A C 1
ATOM 1538 O O . GLY A 1 212 ? -23.723 -2.364 -0.061 1.00 91.88 212 GLY A O 1
ATOM 1539 N N . TYR A 1 213 ? -22.595 -3.592 1.458 1.00 95.12 213 TYR A N 1
ATOM 1540 C CA . TYR A 1 213 ? -22.692 -2.652 2.575 1.00 95.12 213 TYR A CA 1
ATOM 1541 C C . TYR A 1 213 ? -21.315 -2.078 2.922 1.00 95.12 213 TYR A C 1
ATOM 1543 O O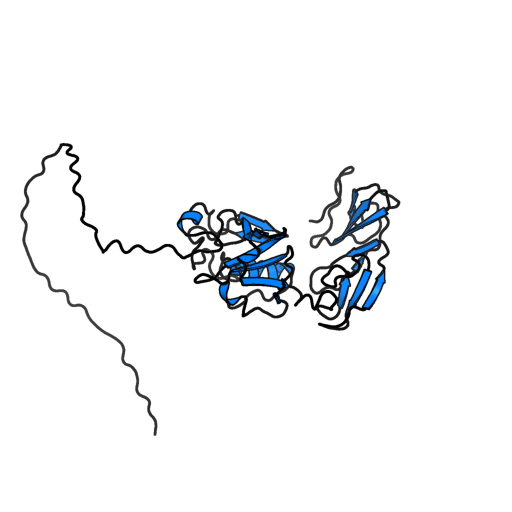 . TYR A 1 213 ? -20.322 -2.801 2.914 1.00 95.12 213 TYR A O 1
ATOM 1551 N N . TYR A 1 214 ? -21.283 -0.781 3.227 1.00 91.88 214 TYR A N 1
ATOM 1552 C CA . TYR A 1 214 ? -20.070 0.025 3.388 1.00 91.88 214 TYR A CA 1
ATOM 1553 C C . TYR A 1 214 ? -20.240 1.024 4.534 1.00 91.88 214 TYR A C 1
ATOM 1555 O O . TYR A 1 214 ? -21.283 1.680 4.634 1.00 91.88 214 TYR A O 1
ATOM 1563 N N . CYS A 1 215 ? -19.231 1.189 5.383 1.00 91.81 215 CYS A N 1
ATOM 1564 C CA . CYS A 1 215 ? -19.197 2.278 6.353 1.00 91.81 215 CYS A CA 1
ATOM 1565 C C . CYS A 1 215 ? -19.091 3.626 5.631 1.00 91.81 215 CYS A C 1
ATOM 1567 O O . CYS A 1 215 ? -18.501 3.729 4.556 1.00 91.81 215 CYS A O 1
ATOM 1569 N N . GLY A 1 216 ? -19.629 4.703 6.211 1.00 86.12 216 GLY A N 1
ATOM 1570 C CA . GLY A 1 216 ? -19.605 6.012 5.544 1.00 86.12 216 GLY A CA 1
ATOM 1571 C C . GLY A 1 216 ? -18.203 6.554 5.240 1.00 86.12 216 GLY A C 1
ATOM 1572 O O . GLY A 1 216 ? -18.036 7.346 4.312 1.00 86.12 216 GLY A O 1
ATOM 1573 N N . ASN A 1 217 ? -17.188 6.099 5.973 1.00 82.06 217 ASN A N 1
ATOM 1574 C CA . ASN A 1 217 ? -15.779 6.403 5.740 1.00 82.06 217 ASN A CA 1
ATOM 1575 C C . ASN A 1 217 ? -15.060 5.437 4.774 1.00 82.06 217 ASN A C 1
ATOM 1577 O O . ASN A 1 217 ? -13.946 5.768 4.371 1.00 82.06 217 ASN A O 1
ATOM 1581 N N . ASP A 1 218 ? -15.663 4.318 4.349 1.00 80.81 218 ASP A N 1
ATOM 1582 C CA . ASP A 1 218 ? -15.083 3.440 3.318 1.00 80.81 218 ASP A CA 1
ATOM 1583 C C . ASP A 1 218 ? -15.350 4.008 1.913 1.00 80.81 218 ASP A C 1
ATOM 1585 O O . ASP A 1 218 ? -16.288 3.642 1.207 1.00 80.81 218 ASP A O 1
ATOM 1589 N N . GLY A 1 219 ? -14.596 5.049 1.551 1.00 71.81 219 GLY A N 1
ATOM 1590 C CA . GLY A 1 219 ? -14.686 5.746 0.260 1.00 71.81 219 GLY A CA 1
ATOM 1591 C C . GLY A 1 219 ? -15.960 6.578 0.018 1.00 71.81 219 GLY A C 1
ATOM 1592 O O . GLY A 1 219 ? -15.939 7.490 -0.809 1.00 71.81 219 GLY A O 1
ATOM 1593 N N . LEU A 1 220 ? -17.054 6.334 0.751 1.00 77.00 220 LEU A N 1
ATOM 1594 C CA . LEU A 1 220 ? -18.360 6.966 0.513 1.00 77.00 220 LEU A CA 1
ATOM 1595 C C . LEU A 1 220 ? -18.453 8.450 0.907 1.00 77.00 220 LEU A C 1
ATOM 1597 O O . LEU A 1 220 ? -19.375 9.136 0.457 1.00 77.00 220 LEU A O 1
ATOM 1601 N N . GLY A 1 221 ? -17.558 8.961 1.757 1.00 74.31 221 GLY A N 1
ATOM 1602 C CA . GLY A 1 221 ? -17.591 10.355 2.221 1.00 74.31 221 GLY A CA 1
ATOM 1603 C C . GLY A 1 221 ? -18.857 10.713 3.017 1.00 74.31 221 GLY A C 1
ATOM 1604 O O . GLY A 1 221 ? -19.423 11.793 2.831 1.00 74.31 221 GLY A O 1
ATOM 1605 N N . LYS A 1 222 ? -19.337 9.787 3.853 1.00 81.56 222 LYS A N 1
ATOM 1606 C CA . LYS A 1 222 ? -20.488 9.923 4.764 1.00 81.56 222 LYS A CA 1
ATOM 1607 C C . LYS A 1 222 ? -20.046 9.729 6.227 1.00 81.56 222 LYS A C 1
ATOM 1609 O O . LYS A 1 222 ? -18.854 9.693 6.517 1.00 81.56 222 LYS A O 1
ATOM 1614 N N . ASP A 1 223 ? -20.996 9.627 7.158 1.00 84.62 223 ASP A N 1
ATOM 1615 C CA . ASP A 1 223 ? -20.694 9.443 8.586 1.00 84.62 223 ASP A CA 1
ATOM 1616 C C . ASP A 1 223 ? -20.069 8.064 8.857 1.00 84.62 223 ASP A C 1
ATOM 1618 O O . ASP A 1 223 ? -20.633 7.036 8.481 1.00 84.62 223 ASP A O 1
ATOM 1622 N N . ALA A 1 224 ? -18.922 8.045 9.536 1.00 85.12 224 ALA A N 1
ATOM 1623 C CA . ALA A 1 224 ? -18.172 6.833 9.857 1.00 85.12 224 ALA A CA 1
ATOM 1624 C C . ALA A 1 224 ? -18.907 5.864 10.807 1.00 85.12 224 ALA A C 1
ATOM 1626 O O . ALA A 1 224 ? -18.530 4.701 10.888 1.00 85.12 224 ALA A O 1
ATOM 1627 N N . ASN A 1 225 ? -19.940 6.311 11.528 1.00 89.56 225 ASN A N 1
ATOM 1628 C CA . ASN A 1 225 ? -20.740 5.443 12.399 1.00 89.56 225 ASN A CA 1
ATOM 1629 C C . ASN A 1 225 ? -21.927 4.797 11.681 1.00 89.56 225 ASN A C 1
ATOM 1631 O O . ASN A 1 225 ? -22.512 3.862 12.213 1.00 89.56 225 ASN A O 1
ATOM 1635 N N . ASN A 1 226 ? -22.274 5.264 10.482 1.00 93.19 226 ASN A N 1
ATOM 1636 C CA . ASN A 1 226 ? -23.398 4.748 9.712 1.00 93.19 226 ASN A CA 1
ATOM 1637 C C . ASN A 1 226 ? -22.941 3.661 8.730 1.00 93.19 226 ASN A C 1
ATOM 1639 O O . ASN A 1 226 ? -21.933 3.816 8.034 1.00 93.19 226 ASN A O 1
ATOM 1643 N N . LEU A 1 227 ? -23.747 2.605 8.614 1.00 95.75 227 LEU A N 1
ATOM 1644 C CA . LEU A 1 227 ? -23.630 1.597 7.565 1.00 95.75 227 LEU A CA 1
ATOM 1645 C C . LEU A 1 227 ? -24.566 1.967 6.407 1.00 95.75 227 LEU A C 1
ATOM 1647 O O . LEU A 1 227 ? -25.762 2.213 6.597 1.00 95.75 227 LEU A O 1
ATOM 1651 N N . TYR A 1 228 ? -24.026 1.997 5.194 1.00 95.38 228 TYR A N 1
ATOM 1652 C CA . TYR A 1 228 ? -24.735 2.350 3.968 1.00 95.38 228 TYR A CA 1
ATOM 1653 C C . TYR A 1 228 ? -24.866 1.132 3.060 1.00 95.38 228 TYR A C 1
ATOM 1655 O O . TYR A 1 228 ? -23.915 0.377 2.885 1.00 95.38 228 TYR A O 1
ATOM 1663 N N . TYR A 1 229 ? -26.031 0.959 2.438 1.00 96.25 229 TYR A N 1
ATOM 1664 C CA . TYR A 1 229 ? -26.225 -0.011 1.368 1.00 96.25 229 TYR A CA 1
ATOM 1665 C C . TYR A 1 229 ? -25.994 0.635 0.001 1.00 96.25 229 TYR A C 1
ATOM 1667 O O . TYR A 1 229 ? -26.555 1.690 -0.324 1.00 96.25 229 TYR A O 1
ATOM 1675 N N . CYS A 1 230 ? -25.218 -0.061 -0.821 1.00 92.31 230 CYS A N 1
ATOM 1676 C CA . CYS A 1 230 ? -24.922 0.269 -2.200 1.00 92.31 230 CYS A CA 1
ATOM 1677 C C . CYS A 1 230 ? -25.531 -0.775 -3.139 1.00 92.31 230 CYS A C 1
ATOM 1679 O O . CYS A 1 230 ? -25.243 -1.968 -3.047 1.00 92.31 230 CYS A O 1
ATOM 1681 N N . SER A 1 231 ? -26.357 -0.326 -4.087 1.00 90.62 231 SER A N 1
ATOM 1682 C CA . SER A 1 231 ? -27.030 -1.202 -5.057 1.00 90.62 231 SER A CA 1
ATOM 1683 C C . SER A 1 231 ? -26.131 -1.656 -6.215 1.00 90.62 231 SER A C 1
ATOM 1685 O O . SER A 1 231 ? -26.422 -2.672 -6.849 1.00 90.62 231 SER A O 1
ATOM 1687 N N . GLY A 1 232 ? -25.039 -0.934 -6.480 1.00 77.38 232 GLY A N 1
ATOM 1688 C CA . GLY A 1 232 ? -24.089 -1.197 -7.559 1.00 77.38 232 GLY A CA 1
ATOM 1689 C C . GLY A 1 232 ? -22.992 -0.132 -7.639 1.00 77.38 232 GLY A C 1
ATOM 1690 O O . GLY A 1 232 ? -23.046 0.883 -6.946 1.00 77.38 232 GLY A O 1
ATOM 1691 N N . SER A 1 233 ? -21.998 -0.361 -8.500 1.00 78.00 233 SER A N 1
ATOM 1692 C CA . SER A 1 233 ? -20.927 0.613 -8.757 1.00 78.00 233 SER A CA 1
ATOM 1693 C C . SER A 1 233 ? -21.494 1.909 -9.352 1.00 78.00 233 SER A C 1
ATOM 1695 O O . SER A 1 233 ? -22.354 1.859 -10.232 1.00 78.00 233 SER A O 1
ATOM 1697 N N . GLY A 1 234 ? -21.048 3.063 -8.852 1.00 70.31 234 GLY A N 1
ATOM 1698 C CA . GLY A 1 234 ? -21.536 4.385 -9.258 1.00 70.31 234 GLY A CA 1
ATOM 1699 C C . GLY A 1 234 ? -22.924 4.770 -8.726 1.00 70.31 234 GLY A C 1
ATOM 1700 O O . GLY A 1 234 ? -23.385 5.875 -9.002 1.00 70.31 234 GLY A O 1
ATOM 1701 N N . ALA A 1 235 ? -23.597 3.907 -7.955 1.00 82.31 235 ALA A N 1
ATOM 1702 C CA . ALA A 1 235 ? -24.863 4.252 -7.307 1.00 82.31 235 ALA A CA 1
ATOM 1703 C C . ALA A 1 235 ? -24.671 5.297 -6.191 1.00 82.31 235 ALA A C 1
ATOM 1705 O O . ALA A 1 235 ? -23.587 5.431 -5.624 1.00 82.31 235 ALA A O 1
ATOM 1706 N N . SER A 1 236 ? -25.737 6.008 -5.819 1.00 85.75 236 SER A N 1
ATOM 1707 C CA . SER A 1 236 ? -25.742 6.797 -4.582 1.00 85.75 236 SER A CA 1
ATOM 1708 C C . SER A 1 236 ? -25.901 5.865 -3.367 1.00 85.75 236 SER A C 1
ATOM 1710 O O . SER A 1 236 ? -26.830 5.053 -3.368 1.00 85.75 236 SER A O 1
ATOM 1712 N N . PRO A 1 237 ? -25.053 5.967 -2.327 1.00 90.75 237 PRO A N 1
ATOM 1713 C CA . PRO A 1 237 ? -25.171 5.155 -1.123 1.00 90.75 237 PRO A CA 1
ATOM 1714 C C . PRO A 1 237 ? -26.429 5.535 -0.342 1.00 90.75 237 PRO A C 1
ATOM 1716 O O . PRO A 1 237 ? -26.647 6.700 -0.001 1.00 90.75 237 PRO A O 1
ATOM 1719 N N . SER A 1 238 ? -27.248 4.533 -0.041 1.00 95.00 238 SER A N 1
ATOM 1720 C CA . SER A 1 238 ? -28.440 4.667 0.797 1.00 95.00 238 SER A CA 1
ATOM 1721 C C . SER A 1 238 ? -28.089 4.366 2.252 1.00 95.00 238 SER A C 1
ATOM 1723 O O . SER A 1 238 ? -27.371 3.406 2.514 1.00 95.00 238 SER A O 1
ATOM 1725 N N . LEU A 1 239 ? -28.553 5.174 3.210 1.00 95.00 239 LEU A N 1
ATOM 1726 C CA . LEU A 1 239 ? -28.362 4.864 4.631 1.00 95.00 239 LEU A CA 1
ATOM 1727 C C . LEU A 1 239 ? -29.115 3.569 4.955 1.00 95.00 239 LEU A C 1
ATOM 1729 O O . LEU A 1 239 ? -30.327 3.510 4.755 1.00 95.00 239 LEU A O 1
ATOM 1733 N N . HIS A 1 240 ? -28.404 2.546 5.432 1.00 96.25 240 HIS A N 1
ATOM 1734 C CA . HIS A 1 240 ? -29.020 1.289 5.849 1.00 96.25 240 HIS A CA 1
ATOM 1735 C C . HIS A 1 240 ? -29.373 1.326 7.338 1.00 96.25 240 HIS A C 1
ATOM 1737 O O . HIS A 1 240 ? -30.516 1.053 7.695 1.00 96.25 240 HIS A O 1
ATOM 1743 N N . THR A 1 241 ? -28.419 1.708 8.192 1.00 95.88 241 THR A N 1
ATOM 1744 C CA . THR A 1 241 ? -28.649 1.917 9.627 1.00 95.88 241 THR A CA 1
ATOM 1745 C C . THR A 1 241 ? -27.547 2.777 10.249 1.00 95.88 241 THR A C 1
ATOM 1747 O O . THR A 1 241 ? -26.415 2.802 9.765 1.00 95.88 241 THR A O 1
ATOM 1750 N N . ASP A 1 242 ? -27.882 3.432 11.357 1.00 93.88 242 ASP A N 1
ATOM 1751 C CA . ASP A 1 242 ? -26.911 3.879 12.360 1.00 93.88 242 ASP A CA 1
ATOM 1752 C C . ASP A 1 242 ? -26.410 2.656 13.150 1.00 93.88 242 ASP A C 1
ATOM 1754 O O . ASP A 1 242 ? -27.172 1.707 13.382 1.00 93.88 242 ASP A O 1
ATOM 1758 N N . CYS A 1 243 ? -25.130 2.628 13.520 1.00 92.19 243 CYS A N 1
ATOM 1759 C CA . CYS A 1 243 ? -24.519 1.504 14.220 1.00 92.19 243 CYS A CA 1
ATOM 1760 C C . CYS A 1 243 ? -24.390 1.797 15.718 1.00 92.19 243 CYS A C 1
ATOM 1762 O O . CYS A 1 243 ? -23.573 2.614 16.133 1.00 92.19 243 CYS A O 1
ATOM 1764 N N . GLY A 1 244 ? -25.108 1.036 16.554 1.00 86.50 244 GLY A N 1
ATOM 1765 C CA . GLY A 1 244 ? -25.205 1.257 18.009 1.00 86.50 244 GLY A CA 1
ATOM 1766 C C . GLY A 1 244 ? -23.902 1.209 18.833 1.00 86.50 244 GLY A C 1
ATOM 1767 O O . GLY A 1 244 ? -23.948 1.460 20.036 1.00 86.50 244 GLY A O 1
ATOM 1768 N N . PHE A 1 245 ? -22.755 0.907 18.218 1.00 89.69 245 PHE A N 1
ATOM 1769 C CA . PHE A 1 245 ? -21.428 1.203 18.768 1.00 89.69 245 PHE A CA 1
ATOM 1770 C C . PHE A 1 245 ? -20.622 2.075 17.796 1.00 89.69 245 PHE A C 1
ATOM 1772 O O . PHE A 1 245 ? -20.166 3.149 18.177 1.00 89.69 245 PHE A O 1
ATOM 1779 N N . THR A 1 246 ? -20.417 1.579 16.569 1.00 91.06 246 THR A N 1
ATOM 1780 C CA . THR A 1 246 ? -19.819 2.264 15.407 1.00 91.06 246 THR A CA 1
ATOM 1781 C C . THR A 1 246 ? -19.862 1.317 14.193 1.00 91.06 246 THR A C 1
ATOM 1783 O O . THR A 1 246 ? -20.163 0.127 14.358 1.00 91.06 246 THR A O 1
ATOM 1786 N N . CYS A 1 247 ? -19.536 1.800 12.994 1.00 93.38 247 CYS A N 1
ATOM 1787 C CA . CYS A 1 247 ? -19.312 0.943 11.829 1.00 93.38 247 CYS A CA 1
ATOM 1788 C C . CYS A 1 247 ? -17.837 0.510 11.765 1.00 93.38 247 CYS A C 1
ATOM 1790 O O . CYS A 1 247 ? -16.941 1.247 12.174 1.00 93.38 247 CYS A O 1
ATOM 1792 N N . THR A 1 248 ? -17.556 -0.705 11.300 1.00 92.38 248 THR A N 1
ATOM 1793 C CA . THR A 1 248 ? -16.191 -1.214 11.124 1.00 92.38 248 THR A CA 1
ATOM 1794 C C . THR A 1 248 ? -15.998 -1.764 9.721 1.00 92.38 248 THR A C 1
ATOM 1796 O O . THR A 1 248 ? -16.748 -2.634 9.273 1.00 92.38 248 THR A O 1
ATOM 1799 N N . ILE A 1 249 ? -14.956 -1.242 9.067 1.00 88.75 249 ILE A N 1
ATOM 1800 C CA . ILE A 1 249 ? -14.542 -1.637 7.723 1.00 88.75 249 ILE A CA 1
ATOM 1801 C C . ILE A 1 249 ? -13.967 -3.055 7.782 1.00 88.75 249 ILE A C 1
ATOM 1803 O O . ILE A 1 249 ? -13.072 -3.344 8.586 1.00 88.75 249 ILE A O 1
ATOM 1807 N N . MET A 1 250 ? -14.508 -3.941 6.953 1.00 85.88 250 MET A N 1
ATOM 1808 C CA . MET A 1 250 ? -14.161 -5.358 6.882 1.00 85.88 250 MET A CA 1
ATOM 1809 C C . MET A 1 250 ? -13.124 -5.622 5.768 1.00 85.88 250 MET A C 1
ATOM 1811 O O . MET A 1 250 ? -12.844 -4.751 4.946 1.00 85.88 250 MET A O 1
ATOM 1815 N N . PRO A 1 251 ? -12.501 -6.817 5.707 1.00 78.88 251 PRO A N 1
ATOM 1816 C CA . PRO A 1 251 ? -11.580 -7.153 4.624 1.00 78.88 251 PRO A CA 1
ATOM 1817 C C . PRO A 1 251 ? -12.270 -7.095 3.257 1.00 78.88 251 PRO A C 1
ATOM 1819 O O . PRO A 1 251 ? -13.354 -7.656 3.083 1.00 78.88 251 PRO A O 1
ATOM 1822 N N . HIS A 1 252 ? -11.615 -6.457 2.283 1.00 62.34 252 HIS A N 1
ATOM 1823 C CA . HIS A 1 252 ? -12.170 -6.192 0.955 1.00 62.34 252 HIS A CA 1
ATOM 1824 C C . HIS A 1 252 ? -12.789 -7.442 0.302 1.00 62.34 252 HIS A C 1
ATOM 1826 O O . HIS A 1 252 ? -12.143 -8.484 0.171 1.00 62.34 252 HIS A O 1
ATOM 1832 N N . GLY A 1 253 ? -14.042 -7.313 -0.142 1.00 68.31 253 GLY A N 1
ATOM 1833 C CA . GLY A 1 253 ? -14.857 -8.417 -0.661 1.00 68.31 253 GLY A CA 1
ATOM 1834 C C . GLY A 1 253 ? -15.828 -9.018 0.364 1.00 68.31 253 GLY A C 1
ATOM 1835 O O . GLY A 1 253 ? -16.642 -9.859 -0.009 1.00 68.31 253 GLY A O 1
ATOM 1836 N N . GLN A 1 254 ? -15.781 -8.574 1.623 1.00 82.94 254 GLN A N 1
ATOM 1837 C CA . GLN A 1 254 ? -16.866 -8.731 2.594 1.00 82.94 254 GLN A CA 1
ATOM 1838 C C . GLN A 1 254 ? -17.674 -7.432 2.704 1.00 82.94 254 GLN A C 1
ATOM 1840 O O . GLN A 1 254 ? -17.144 -6.354 2.454 1.00 82.94 254 GLN A O 1
ATOM 1845 N N . ASP A 1 255 ? -18.937 -7.551 3.109 1.00 90.44 255 ASP A N 1
ATOM 1846 C CA . ASP A 1 255 ? -19.755 -6.412 3.532 1.00 90.44 255 ASP A CA 1
ATOM 1847 C C . ASP A 1 255 ? -19.267 -5.863 4.885 1.00 90.44 255 ASP A C 1
ATOM 1849 O O . ASP A 1 255 ? -18.977 -6.640 5.807 1.00 90.44 255 ASP A O 1
ATOM 1853 N N . ASP A 1 256 ? -19.235 -4.534 5.010 1.00 93.81 256 ASP A N 1
ATOM 1854 C CA . ASP A 1 256 ? -18.941 -3.825 6.258 1.00 93.81 256 ASP A CA 1
ATOM 1855 C C . ASP A 1 256 ? -20.018 -4.046 7.322 1.00 93.81 256 ASP A C 1
ATOM 1857 O O . ASP A 1 256 ? -21.169 -4.389 7.029 1.00 93.81 256 ASP A O 1
ATOM 1861 N N . LYS A 1 257 ? -19.643 -3.868 8.595 1.00 94.00 257 LYS A N 1
ATOM 1862 C CA . LYS A 1 257 ? -20.478 -4.294 9.726 1.00 94.00 257 LYS A CA 1
ATOM 1863 C C . LYS A 1 257 ? -20.643 -3.202 10.769 1.00 94.00 257 LYS A C 1
ATOM 1865 O O . LYS A 1 257 ? -19.679 -2.602 11.239 1.00 94.00 257 LYS A O 1
ATOM 1870 N N . CYS A 1 258 ? -21.887 -3.011 11.202 1.00 94.44 258 CYS A N 1
ATOM 1871 C CA . CYS A 1 258 ? -22.157 -2.364 12.476 1.00 94.44 258 CYS A CA 1
ATOM 1872 C C . CYS A 1 258 ? -21.685 -3.261 13.612 1.00 94.44 258 CYS A C 1
ATOM 1874 O O . CYS A 1 258 ? -22.137 -4.402 13.731 1.00 94.44 258 CYS A O 1
ATOM 1876 N N . MET A 1 259 ? -20.844 -2.724 14.489 1.00 91.75 259 MET A N 1
ATOM 1877 C CA . MET A 1 259 ? -20.440 -3.444 15.686 1.00 91.75 259 MET A CA 1
ATOM 1878 C C . MET A 1 259 ? -21.474 -3.251 16.793 1.00 91.75 259 MET A C 1
ATOM 1880 O O . MET A 1 259 ? -21.945 -2.140 17.044 1.00 91.75 259 MET A O 1
ATOM 1884 N N . SER A 1 260 ? -21.806 -4.338 17.483 1.00 87.31 260 SER A N 1
ATOM 1885 C CA . SER A 1 260 ? -22.496 -4.316 18.771 1.00 87.31 260 SER A CA 1
ATOM 1886 C C . SER A 1 260 ? -21.469 -4.358 19.905 1.00 87.31 260 SER A C 1
ATOM 1888 O O . SER A 1 260 ? -20.384 -4.923 19.753 1.00 87.31 260 SER A O 1
ATOM 1890 N N . GLY A 1 261 ? -21.784 -3.722 21.032 1.00 84.69 261 GLY A N 1
ATOM 1891 C CA . GLY A 1 261 ? -20.888 -3.636 22.182 1.00 84.69 261 GLY A CA 1
ATOM 1892 C C . GLY A 1 261 ? -21.430 -2.718 23.273 1.00 84.69 261 GLY A C 1
ATOM 1893 O O . GLY A 1 261 ? -22.393 -1.983 23.066 1.00 84.69 261 GLY A O 1
ATOM 1894 N N . THR A 1 262 ? -20.786 -2.714 24.439 1.00 88.31 262 THR A N 1
ATOM 1895 C CA . THR A 1 262 ? -21.005 -1.682 25.460 1.00 88.31 262 THR A CA 1
ATOM 1896 C C . THR A 1 262 ? -19.737 -1.423 26.261 1.00 88.31 262 THR A C 1
ATOM 1898 O O . THR A 1 262 ? -19.094 -2.351 26.745 1.00 88.31 262 THR A O 1
ATOM 1901 N N . CYS A 1 263 ? -19.405 -0.145 26.438 1.00 91.81 263 CYS A N 1
ATOM 1902 C CA . CYS A 1 263 ? -18.285 0.298 27.265 1.00 91.81 263 CYS A CA 1
ATOM 1903 C C . CYS A 1 263 ? -18.665 0.520 28.741 1.00 91.81 263 CYS A C 1
ATOM 1905 O O . CYS A 1 263 ? -17.805 0.878 29.541 1.00 91.81 263 CYS A O 1
ATOM 1907 N N . SER A 1 264 ? -19.925 0.296 29.145 1.00 89.75 264 SER A N 1
ATOM 1908 C CA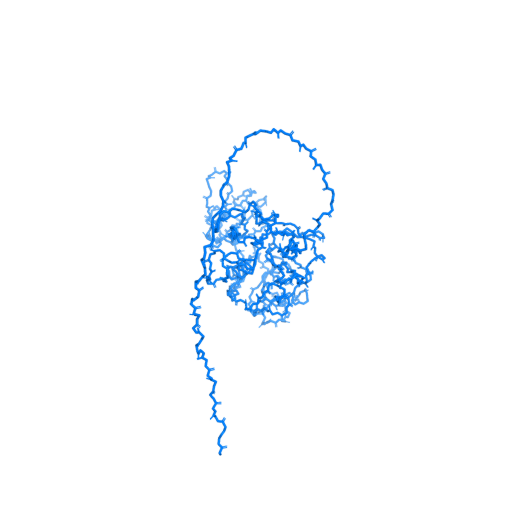 . SER A 1 264 ? -20.425 0.644 30.490 1.00 89.75 264 SER A CA 1
ATOM 1909 C C . SER A 1 264 ? -19.785 -0.135 31.652 1.00 89.75 264 SER A C 1
ATOM 1911 O O . SER A 1 264 ? -20.064 0.171 32.807 1.00 89.75 264 SER A O 1
ATOM 1913 N N . LYS A 1 265 ? -18.955 -1.147 31.365 1.00 87.94 265 LYS A N 1
ATOM 1914 C CA . LYS A 1 265 ? -18.223 -1.962 32.353 1.00 87.94 265 LYS A CA 1
ATOM 1915 C C . LYS A 1 265 ? -16.709 -1.710 32.366 1.00 87.94 265 LYS A C 1
ATOM 1917 O O . LYS A 1 265 ? -16.005 -2.331 33.158 1.00 87.94 265 LYS A O 1
ATOM 1922 N N . VAL A 1 266 ? -16.202 -0.837 31.495 1.00 90.38 266 VAL A N 1
ATOM 1923 C CA . VAL A 1 266 ? -14.763 -0.614 31.282 1.00 90.38 266 VAL A CA 1
ATOM 1924 C C . VAL A 1 266 ? -14.402 0.870 31.324 1.00 90.38 266 VAL A C 1
ATOM 1926 O O . VAL A 1 266 ? -15.249 1.747 31.155 1.00 90.38 266 VAL A O 1
ATOM 1929 N N . SER A 1 267 ? -13.129 1.158 31.587 1.00 91.25 267 SER A N 1
ATOM 1930 C CA . SER A 1 267 ? -12.562 2.507 31.561 1.00 91.25 267 SER A CA 1
ATOM 1931 C C . SER A 1 267 ? -12.261 2.961 30.124 1.00 91.25 267 SER A C 1
ATOM 1933 O O . SER A 1 267 ? -12.653 2.322 29.148 1.00 91.25 267 SER A O 1
ATOM 1935 N N . THR A 1 268 ? -11.537 4.072 29.972 1.00 94.69 268 THR A N 1
ATOM 1936 C CA . THR A 1 268 ? -10.830 4.354 28.715 1.00 94.69 268 THR A CA 1
ATOM 1937 C C . THR A 1 268 ? -9.801 3.250 28.450 1.00 94.69 268 THR A C 1
ATOM 1939 O O . THR A 1 268 ? -9.039 2.912 29.357 1.00 94.69 268 THR A O 1
ATOM 1942 N N . GLY A 1 269 ? -9.776 2.706 27.232 1.00 94.69 269 GLY A N 1
ATOM 1943 C CA . GLY A 1 269 ? -8.880 1.613 26.840 1.00 94.69 269 GLY A CA 1
ATOM 1944 C C . GLY A 1 269 ? -9.256 0.963 25.504 1.00 94.69 269 GLY A C 1
ATOM 1945 O O . GLY A 1 269 ? -10.216 1.387 24.854 1.00 94.69 269 GLY A O 1
ATOM 1946 N N . ASN A 1 270 ? -8.496 -0.060 25.104 1.00 95.31 270 ASN A N 1
ATOM 1947 C CA . ASN A 1 270 ? -8.867 -0.979 24.023 1.00 95.31 270 ASN A CA 1
ATOM 1948 C C . ASN A 1 270 ? -9.196 -2.361 24.607 1.00 95.31 270 ASN A C 1
ATOM 1950 O O . ASN A 1 270 ? -8.450 -2.831 25.468 1.00 95.31 270 ASN A O 1
ATOM 1954 N N . TYR A 1 271 ? -10.240 -3.006 24.086 1.00 94.88 271 TYR A N 1
ATOM 1955 C CA . TYR A 1 271 ? -10.753 -4.297 24.559 1.00 94.88 271 TYR A CA 1
ATOM 1956 C C . TYR A 1 271 ? -11.181 -5.172 23.373 1.00 94.88 271 TYR A C 1
ATOM 1958 O O . TYR A 1 271 ? -11.812 -4.663 22.444 1.00 94.88 271 TYR A O 1
ATOM 1966 N N . CYS A 1 272 ? -10.864 -6.465 23.379 1.00 94.69 272 CYS A N 1
ATOM 1967 C CA . CYS A 1 272 ? -11.440 -7.428 22.436 1.00 94.69 272 CYS A CA 1
ATOM 1968 C C . CYS A 1 272 ? -12.936 -7.639 22.728 1.00 94.69 272 CYS A C 1
ATOM 1970 O O . CYS A 1 272 ? -13.379 -7.462 23.862 1.00 94.69 272 CYS A O 1
ATOM 1972 N N . GLY A 1 273 ? -13.747 -8.010 21.729 1.00 92.00 273 GLY A N 1
ATOM 1973 C CA . GLY A 1 273 ? -15.202 -8.171 21.913 1.00 92.00 273 GLY A CA 1
ATOM 1974 C C . GLY A 1 273 ? -15.626 -9.206 22.966 1.00 92.00 273 GLY A C 1
ATOM 1975 O O . GLY A 1 273 ? -16.728 -9.110 23.508 1.00 92.00 273 GLY A O 1
ATOM 1976 N N . ASP A 1 274 ? -14.752 -10.155 23.286 1.00 89.62 274 ASP A N 1
ATOM 1977 C CA . ASP A 1 274 ? -14.892 -11.172 24.330 1.00 89.62 274 ASP A CA 1
ATOM 1978 C C . ASP A 1 274 ? -14.273 -10.772 25.690 1.00 89.62 274 ASP A C 1
ATOM 1980 O O . ASP A 1 274 ? -14.486 -11.462 26.690 1.00 89.62 274 ASP A O 1
ATOM 1984 N N . ASP A 1 275 ? -13.581 -9.631 25.775 1.00 89.06 275 ASP A N 1
ATOM 1985 C CA . ASP A 1 275 ? -12.928 -9.144 26.991 1.00 89.06 275 ASP A CA 1
ATOM 1986 C C . ASP A 1 275 ? -13.681 -7.993 27.666 1.00 89.06 275 ASP A C 1
ATOM 1988 O O . ASP A 1 275 ? -13.626 -6.844 27.235 1.00 89.06 275 ASP A O 1
ATOM 1992 N N . LYS A 1 276 ? -14.342 -8.285 28.796 1.00 84.56 276 LYS A N 1
ATOM 1993 C CA . LYS A 1 276 ? -15.014 -7.320 29.706 1.00 84.56 276 LYS A CA 1
ATOM 1994 C C . LYS A 1 276 ? -16.206 -6.550 29.092 1.00 84.56 276 LYS A C 1
ATOM 1996 O O . LYS A 1 276 ? -17.101 -6.130 29.834 1.00 84.56 276 LYS A O 1
ATOM 2001 N N . ILE A 1 277 ? -16.249 -6.405 27.770 1.00 88.50 277 ILE A N 1
ATOM 2002 C CA . ILE A 1 277 ? -17.368 -5.942 26.946 1.00 88.50 277 ILE A CA 1
ATOM 2003 C C . ILE A 1 277 ? -18.175 -7.151 26.425 1.00 88.50 277 ILE A C 1
ATOM 2005 O O . ILE A 1 277 ? -18.122 -8.235 27.005 1.00 88.50 277 ILE A O 1
ATOM 2009 N N . SER A 1 278 ? -19.020 -6.959 25.409 1.00 85.38 278 SER A N 1
ATOM 2010 C CA . SER A 1 278 ? -19.805 -8.037 24.793 1.00 85.38 278 SER A CA 1
ATOM 2011 C C . SER A 1 278 ? -20.051 -7.703 23.322 1.00 85.38 278 SER A C 1
ATOM 2013 O O . SER A 1 278 ? -20.945 -6.922 23.004 1.00 85.38 278 SER A O 1
ATOM 2015 N N . GLY A 1 279 ? -19.202 -8.243 22.453 1.00 87.12 279 GLY A N 1
ATOM 2016 C CA . GLY A 1 279 ? -19.145 -7.965 21.021 1.00 87.12 279 GLY A CA 1
ATOM 2017 C C . GLY A 1 279 ? -18.433 -9.083 20.250 1.00 87.12 279 GLY A C 1
ATOM 2018 O O . GLY A 1 279 ? -18.363 -10.219 20.712 1.00 87.12 279 GLY A O 1
ATOM 2019 N N . ASP A 1 280 ? -17.906 -8.768 19.068 1.00 89.69 280 ASP A N 1
ATOM 2020 C CA . ASP A 1 280 ? -17.190 -9.714 18.205 1.00 89.69 280 ASP A CA 1
ATOM 2021 C C . ASP A 1 280 ? -15.731 -9.930 18.650 1.00 89.69 280 ASP A C 1
ATOM 2023 O O . ASP A 1 280 ? -14.949 -8.983 18.733 1.00 89.69 280 ASP A O 1
ATOM 2027 N N . ALA A 1 281 ? -15.338 -11.186 18.874 1.00 91.44 281 ALA A N 1
ATOM 2028 C CA . ALA A 1 281 ? -13.994 -11.556 19.335 1.00 91.44 281 ALA A CA 1
ATOM 2029 C C . ALA A 1 281 ? -12.872 -11.293 18.303 1.00 91.44 281 ALA A C 1
ATOM 2031 O O . ALA A 1 281 ? -11.696 -11.270 18.657 1.00 91.44 281 ALA A O 1
ATOM 2032 N N . HIS A 1 282 ? -13.203 -11.060 17.027 1.00 91.69 282 HIS A N 1
ATOM 2033 C CA . HIS A 1 282 ? -12.230 -10.631 16.015 1.00 91.69 282 HIS A CA 1
ATOM 2034 C C . HIS A 1 282 ? -12.127 -9.103 15.907 1.00 91.69 282 HIS A C 1
ATOM 2036 O O . HIS A 1 282 ? -11.426 -8.604 15.031 1.00 91.69 282 HIS A O 1
ATOM 2042 N N . THR A 1 283 ? -12.775 -8.345 16.792 1.00 93.44 283 THR A N 1
ATOM 2043 C CA . THR A 1 283 ? -12.799 -6.883 16.749 1.00 93.44 283 THR A CA 1
ATOM 2044 C C . THR A 1 283 ? -12.214 -6.283 18.025 1.00 93.44 283 THR A C 1
ATOM 2046 O O . THR A 1 283 ? -12.569 -6.664 19.141 1.00 93.44 283 THR A O 1
ATOM 2049 N N . LEU A 1 284 ? -11.326 -5.303 17.848 1.00 94.44 284 LEU A N 1
ATOM 2050 C CA . LEU A 1 284 ? -10.763 -4.481 18.912 1.00 94.44 284 LEU A CA 1
ATOM 2051 C C . LEU A 1 284 ? -11.589 -3.200 19.063 1.00 94.44 284 LEU A C 1
ATOM 2053 O O . LEU A 1 284 ? -11.624 -2.351 18.170 1.00 94.44 284 LEU A O 1
ATOM 2057 N N . TYR A 1 285 ? -12.230 -3.041 20.212 1.00 94.31 285 TYR A N 1
ATOM 2058 C CA . TYR A 1 285 ? -13.106 -1.924 20.540 1.00 94.31 285 TYR A CA 1
ATOM 2059 C C . TYR A 1 285 ? -12.353 -0.860 21.338 1.00 94.31 285 TYR A C 1
ATOM 2061 O O . TYR A 1 285 ? -11.674 -1.161 22.319 1.00 94.31 285 TYR A O 1
ATOM 2069 N N . ARG A 1 286 ? -12.517 0.409 20.961 1.00 94.69 286 ARG A N 1
ATOM 2070 C CA . ARG A 1 286 ? -12.040 1.571 21.713 1.00 94.69 286 ARG A CA 1
ATOM 2071 C C . ARG A 1 286 ? -13.163 2.097 22.601 1.00 94.69 286 ARG A C 1
ATOM 2073 O O . ARG A 1 286 ? -14.202 2.542 22.105 1.00 94.69 286 ARG A O 1
ATOM 2080 N N . CYS A 1 287 ? -12.907 2.123 23.902 1.00 94.44 287 CYS A N 1
ATOM 2081 C CA . CYS A 1 287 ? -13.751 2.787 24.887 1.00 94.44 287 CYS A CA 1
ATOM 2082 C C . CYS A 1 287 ? -13.067 4.056 25.407 1.00 94.44 287 CYS A C 1
ATOM 2084 O O . CYS A 1 287 ? -11.847 4.103 25.571 1.00 94.44 287 CYS A O 1
ATOM 2086 N N . GLU A 1 288 ? -13.856 5.091 25.686 1.00 94.69 288 GLU A N 1
ATOM 2087 C CA . GLU A 1 288 ? -13.400 6.353 26.273 1.00 94.69 288 GLU A CA 1
ATOM 2088 C C . GLU A 1 288 ? -14.429 6.828 27.303 1.00 94.69 288 GLU A C 1
ATOM 2090 O O . GLU A 1 288 ? -15.608 6.972 26.984 1.00 94.69 288 GLU A O 1
ATOM 2095 N N . SER A 1 289 ? -14.011 7.014 28.559 1.00 92.94 289 SER A N 1
ATOM 2096 C CA . SER A 1 289 ? -14.897 7.401 29.674 1.00 92.94 289 SER A CA 1
ATOM 2097 C C . SER A 1 289 ? -16.170 6.537 29.766 1.00 92.94 289 SER A C 1
ATOM 2099 O O . SER A 1 289 ? -17.281 7.051 29.909 1.00 92.94 289 SER A O 1
ATOM 2101 N N . SER A 1 290 ? -15.998 5.216 29.627 1.00 91.69 290 SER A N 1
ATOM 2102 C CA . SER A 1 290 ? -17.063 4.196 29.606 1.00 91.69 290 SER A CA 1
ATOM 2103 C C . SER A 1 290 ? -18.102 4.341 28.479 1.00 91.69 290 SER A C 1
ATOM 2105 O O . SER A 1 290 ? -19.196 3.779 28.563 1.00 91.69 290 SER A O 1
ATOM 2107 N N . LYS A 1 291 ? -17.757 5.043 27.390 1.00 90.94 291 LYS A N 1
ATOM 2108 C CA . LYS A 1 291 ? -18.570 5.188 26.169 1.00 90.94 291 LYS A CA 1
ATOM 2109 C C . LYS A 1 291 ? -17.860 4.612 24.932 1.00 90.94 291 LYS A C 1
ATOM 2111 O O . LYS A 1 291 ? -16.626 4.604 24.907 1.00 90.94 291 LYS A O 1
ATOM 2116 N N . PRO A 1 292 ? -18.611 4.154 23.910 1.00 90.75 292 PRO A N 1
ATOM 2117 C CA . PRO A 1 292 ? -18.065 3.830 22.592 1.00 90.75 292 PRO A CA 1
ATOM 2118 C C . PRO A 1 292 ? -17.262 4.993 22.002 1.00 90.75 292 PRO A C 1
ATOM 2120 O O . PRO A 1 292 ? -17.664 6.151 22.132 1.00 90.75 292 PRO A O 1
ATOM 2123 N N . LYS A 1 293 ? -16.134 4.686 21.352 1.00 91.62 293 LYS A N 1
ATOM 2124 C CA . LYS A 1 293 ? -15.290 5.685 20.670 1.00 91.62 293 LYS A CA 1
ATOM 2125 C C . LYS A 1 293 ? -14.836 5.275 19.262 1.00 91.62 293 LYS A C 1
ATOM 2127 O O . LYS A 1 293 ? -14.426 6.134 18.488 1.00 91.62 293 LYS A O 1
ATOM 2132 N N . GLY A 1 294 ? -14.890 3.987 18.939 1.00 90.00 294 GLY A N 1
ATOM 2133 C CA . GLY A 1 294 ? -14.502 3.425 17.645 1.00 90.00 294 GLY A CA 1
ATOM 2134 C C . GLY A 1 294 ? -14.180 1.938 17.777 1.00 90.00 294 GLY A C 1
ATOM 2135 O O . GLY A 1 294 ? -14.066 1.431 18.891 1.00 90.00 294 GLY A O 1
ATOM 2136 N N . ALA A 1 295 ? -14.023 1.229 16.668 1.00 92.06 295 ALA A N 1
ATOM 2137 C CA . ALA A 1 295 ? -13.651 -0.182 16.655 1.00 92.06 295 ALA A CA 1
ATOM 2138 C C . ALA A 1 295 ? -12.805 -0.491 15.412 1.00 92.06 295 ALA A C 1
ATOM 2140 O O . ALA A 1 295 ? -12.763 0.297 14.466 1.00 92.06 295 ALA A O 1
ATOM 2141 N N . LYS A 1 296 ? -12.080 -1.610 15.444 1.00 90.88 296 LYS A N 1
ATOM 2142 C CA . LYS A 1 296 ? -11.220 -2.069 14.354 1.00 90.88 296 LYS A CA 1
ATOM 2143 C C . LYS A 1 296 ? -11.278 -3.588 14.251 1.00 90.88 296 LYS A C 1
ATOM 2145 O O . LYS A 1 296 ? -10.969 -4.277 15.220 1.00 90.88 296 LYS A O 1
ATOM 2150 N N . TYR A 1 297 ? -11.583 -4.100 13.063 1.00 90.81 297 TYR A N 1
ATOM 2151 C CA . TYR A 1 297 ? -11.484 -5.526 12.779 1.00 90.81 297 TYR A CA 1
ATOM 2152 C C . TYR A 1 297 ? -10.016 -5.990 12.767 1.00 90.81 297 TYR A C 1
ATOM 2154 O O . TYR A 1 297 ? -9.137 -5.345 12.185 1.00 90.81 297 TYR A O 1
ATOM 2162 N N . CYS A 1 298 ? -9.754 -7.122 13.410 1.00 89.81 298 CYS A N 1
ATOM 2163 C CA . CYS A 1 298 ? -8.455 -7.766 13.517 1.00 89.81 298 CYS A CA 1
ATOM 2164 C C . CYS A 1 298 ? -8.443 -9.033 12.651 1.00 89.81 298 CYS A C 1
ATOM 2166 O O . CYS A 1 298 ? -8.937 -10.084 13.057 1.00 89.81 298 CYS A O 1
ATOM 2168 N N . ALA A 1 299 ? -7.853 -8.947 11.456 1.00 85.44 299 ALA A N 1
ATOM 2169 C CA . ALA A 1 299 ? -7.865 -10.042 10.479 1.00 85.44 299 ALA A CA 1
ATOM 2170 C C . ALA A 1 299 ? -7.204 -11.345 10.974 1.00 85.44 299 ALA A C 1
ATOM 2172 O O . ALA A 1 299 ? -7.607 -12.423 10.549 1.00 85.44 299 ALA A O 1
ATOM 2173 N N . ASN A 1 300 ? -6.245 -11.254 11.902 1.00 85.56 300 ASN A N 1
ATOM 2174 C CA . ASN A 1 300 ? -5.587 -12.401 12.540 1.00 85.56 300 ASN A CA 1
ATOM 2175 C C . ASN A 1 300 ? -6.138 -12.682 13.963 1.00 85.56 300 ASN A C 1
ATOM 2177 O O . ASN A 1 300 ? -5.464 -13.295 14.793 1.00 85.56 300 ASN A O 1
ATOM 2181 N N . GLY A 1 301 ? -7.344 -12.192 14.273 1.00 90.25 301 GLY A N 1
ATOM 2182 C CA . GLY A 1 301 ? -7.945 -12.233 15.608 1.00 90.25 301 GLY A CA 1
ATOM 2183 C C . GLY A 1 301 ? -7.460 -11.118 16.542 1.00 90.25 301 GLY A C 1
ATOM 2184 O O . GLY A 1 301 ? -6.428 -10.480 16.314 1.00 90.25 301 GLY A O 1
ATOM 2185 N N . CYS A 1 302 ? -8.238 -10.868 17.595 1.00 95.06 302 CYS A N 1
ATOM 2186 C CA . CYS A 1 302 ? -7.889 -9.942 18.670 1.00 95.06 302 CYS A CA 1
ATOM 2187 C C . CYS A 1 302 ? -7.175 -10.695 19.808 1.00 95.06 302 CYS A C 1
ATOM 2189 O O . CYS A 1 302 ? -7.476 -11.858 20.070 1.00 95.06 302 CYS A O 1
ATOM 2191 N N . HIS A 1 303 ? -6.208 -10.054 20.464 1.00 95.38 303 HIS A N 1
ATOM 2192 C CA . HIS A 1 303 ? -5.423 -10.628 21.554 1.00 95.38 303 HIS A CA 1
ATOM 2193 C C . HIS A 1 303 ? -5.709 -9.920 22.883 1.00 95.38 303 HIS A C 1
ATOM 2195 O O . HIS A 1 303 ? -5.373 -8.746 23.071 1.00 95.38 303 HIS A O 1
ATOM 2201 N N . THR A 1 304 ? -6.227 -10.689 23.841 1.00 95.50 304 THR A N 1
ATOM 2202 C CA . THR A 1 304 ? -6.463 -10.285 25.231 1.00 95.50 304 THR A CA 1
ATOM 2203 C C . THR A 1 304 ? -5.156 -10.105 25.999 1.00 95.50 304 THR A C 1
ATOM 2205 O O . THR A 1 304 ? -4.391 -11.046 26.207 1.00 95.50 304 THR A O 1
ATOM 2208 N N . ALA A 1 305 ? -4.873 -8.884 26.438 1.00 92.31 305 ALA A N 1
ATOM 2209 C CA . ALA A 1 305 ? -3.651 -8.548 27.151 1.00 92.31 305 ALA A CA 1
ATOM 2210 C C . ALA A 1 305 ? -3.750 -8.821 28.665 1.00 92.31 305 ALA A C 1
ATOM 2212 O O . ALA A 1 305 ? -4.824 -8.872 29.271 1.00 92.31 305 ALA A O 1
ATOM 2213 N N . SER A 1 306 ? -2.589 -8.957 29.312 1.00 91.75 306 SER A N 1
ATOM 2214 C CA . SER A 1 306 ? -2.488 -9.105 30.769 1.00 91.75 306 SER A CA 1
ATOM 2215 C C . SER A 1 306 ? -3.195 -7.968 31.517 1.00 91.75 306 SER A C 1
ATOM 2217 O O . SER A 1 306 ? -3.125 -6.804 31.122 1.00 91.75 306 SER A O 1
ATOM 2219 N N . LYS A 1 307 ? -3.836 -8.296 32.649 1.00 85.38 307 LYS A N 1
ATOM 2220 C CA . LYS A 1 307 ? -4.612 -7.355 33.477 1.00 85.38 307 LYS A CA 1
ATOM 2221 C C . LYS A 1 307 ? -3.839 -6.056 33.767 1.00 85.38 307 LYS A C 1
ATOM 2223 O O . LYS A 1 307 ? -2.891 -6.064 34.546 1.00 85.38 307 LYS A O 1
ATOM 2228 N N . GLY A 1 308 ? -4.320 -4.946 33.205 1.00 83.81 308 GLY A N 1
ATOM 2229 C CA . GLY A 1 308 ? -3.719 -3.610 33.330 1.00 83.81 308 GLY A CA 1
ATOM 2230 C C . GLY A 1 308 ? -3.197 -3.038 32.007 1.00 83.81 308 GLY A C 1
ATOM 2231 O O . GLY A 1 308 ? -2.996 -1.831 31.917 1.00 83.81 308 GLY A O 1
ATOM 2232 N N . SER A 1 309 ? -3.039 -3.877 30.981 1.00 91.25 309 SER A N 1
ATOM 2233 C CA . SER A 1 309 ? -2.725 -3.475 29.607 1.00 91.25 309 SER A CA 1
ATOM 2234 C C . SER A 1 309 ? -3.989 -3.302 28.752 1.00 91.25 309 SER A C 1
ATOM 2236 O O . SER A 1 309 ? -5.070 -3.748 29.131 1.00 91.25 309 SER A O 1
ATOM 2238 N N . ASN A 1 310 ? -3.833 -2.654 27.593 1.00 93.50 310 ASN A N 1
ATOM 2239 C CA . ASN A 1 310 ? -4.839 -2.622 26.527 1.00 93.50 310 ASN A CA 1
ATOM 2240 C C . ASN A 1 310 ? -4.682 -3.830 25.599 1.00 93.50 310 ASN A C 1
ATOM 2242 O O . ASN A 1 310 ? -3.554 -4.247 25.327 1.00 93.50 310 ASN A O 1
ATOM 2246 N N . ASP A 1 311 ? -5.795 -4.286 25.035 1.00 96.25 311 ASP A N 1
ATOM 2247 C CA . ASP A 1 311 ? -5.813 -5.320 24.001 1.00 96.25 311 ASP A CA 1
ATOM 2248 C C . ASP A 1 311 ? -5.339 -4.783 22.635 1.00 96.25 311 ASP A C 1
ATOM 2250 O O . ASP A 1 311 ? -5.266 -3.565 22.398 1.00 96.25 311 ASP A O 1
ATOM 2254 N N . TYR A 1 312 ? -5.010 -5.701 21.720 1.00 94.25 312 TYR A N 1
ATOM 2255 C CA . TYR A 1 312 ? -4.487 -5.390 20.385 1.00 94.25 312 TYR A CA 1
ATOM 2256 C C . TYR A 1 312 ? -4.906 -6.419 19.319 1.00 94.25 312 TYR A C 1
ATOM 2258 O O . TYR A 1 312 ? -5.295 -7.537 19.636 1.00 94.25 312 TYR A O 1
ATOM 2266 N N . CYS A 1 313 ? -4.821 -6.044 18.038 1.00 92.38 313 CYS A N 1
ATOM 2267 C CA . CYS A 1 313 ? -4.934 -6.993 16.923 1.00 92.38 313 CYS A CA 1
ATOM 2268 C C . CYS A 1 313 ? -3.603 -7.716 16.688 1.00 92.38 313 CYS A C 1
ATOM 2270 O O . CYS A 1 313 ? -2.559 -7.061 16.741 1.00 92.38 313 CYS A O 1
ATOM 2272 N N . ASN A 1 314 ? -3.662 -9.005 16.343 1.00 86.31 314 ASN A N 1
ATOM 2273 C CA . ASN A 1 314 ? -2.522 -9.762 15.807 1.00 86.31 314 ASN A CA 1
ATOM 2274 C C . ASN A 1 314 ? -2.198 -9.375 14.349 1.00 86.31 314 ASN A C 1
ATOM 2276 O O . ASN A 1 314 ? -3.141 -9.033 13.592 1.00 86.31 314 ASN A O 1
#

Radius of gyration: 29.57 Å; chains: 1; bounding box: 96×40×90 Å

Foldseek 3Di:
DDDDDDDDDDDDDDDDDDDDDDDDDDDDDDDDDDDDDDDDDDDPVVPPPDDFLAAPNAALVQQQLADAFQCFLDDDPRQTQTEQHNCQSHPAANQQADQQGRHRAQSSSLLVLCCVQAVARSDFPAFLLCCQVGDGPQKDFDPDDDQQKKQTANDGPRTGIFGFHHDDDFKTWTAGYSHHSNSIDIGGSVRGPTIMDGLYDLQPQFFHSAFAKDACPRSRNGHQQFIWGDHTGRHGTHTPDGAPQGWEDDGHPHHTDRWDKWLQQDEFAWDACPGRMHTHQQKIFGDHRRGRDDIYGAPQTKDDDDPPHHIDHD